Protein AF-A0A3B4BAI9-F1 (afdb_monomer)

pLDDT: mean 70.31, std 19.24, range [31.39, 95.38]

Solvent-accessible surface area (backbone atoms only — not comparable to full-atom values): 20186 Å² total; per-residue (Å²): 144,75,75,73,66,59,59,56,54,51,52,52,52,50,51,52,50,51,51,50,49,50,52,50,50,47,54,63,69,66,57,49,86,61,60,73,64,53,73,80,47,102,64,59,70,68,58,55,51,54,54,52,48,51,54,54,50,51,51,50,51,53,51,50,53,50,58,52,48,55,69,38,67,69,54,29,51,50,53,51,43,36,48,24,48,48,55,40,72,71,58,54,23,57,50,56,79,75,50,56,64,73,50,51,56,48,46,16,47,50,46,35,52,52,54,51,51,54,53,50,52,54,51,52,54,49,55,53,47,39,74,73,64,79,67,69,77,87,68,59,69,71,66,60,54,68,72,48,74,43,55,60,77,90,53,59,63,60,67,47,47,68,32,50,45,25,38,50,53,42,53,54,54,52,50,53,50,50,54,53,48,52,54,53,48,52,52,49,48,54,52,49,57,53,50,54,50,52,57,50,50,71,77,46,55,76,70,56,36,55,49,52,53,48,54,52,49,51,50,53,53,50,69,70,64,60,79,92,42,59,27,62,83,14,51,67,40,55,39,47,45,39,32,73,73,69,68,42,63,63,93,72,66,44,73,71,59,48,50,53,60,62,30,47,64,86,88,78,79,89,79,78,90,66,89,54,70,67,61,54,54,51,51,54,48,50,42,52,51,50,33,42,68,73,35,30,81,86,68,83,83,58,60,28,80,56,38,51,60,50,37,69,69,38,72,70,26,75,44,92,52,67,47,77,80,78,84,66,83,82,76,70,84,70,79,76,71,80,80,82,81,84,87,88,134

InterPro domains:
  IPR002048 EF-hand domain [PS50222] (283-318)
  IPR011992 EF-hand domain pair [SSF47473] (139-314)
  IPR018247 EF-Hand 1, calcium-binding site [PS00018] (296-308)
  IPR040250 Nucleobindin [PTHR19237] (52-263)
  IPR057576 NUCB1-like, N-terminal domain [PF25434] (53-172)

Mean predicted aligned error: 15.58 Å

Foldseek 3Di:
DPPVVVVVVVVVVVVVVVVVVVVVVVVVVPPDPVPVVVVPDPDPPVVVVLVVVLVVVLVVLLVVLVVLLCVFVVLVVVVQVCLQFVADLLPSLVCVVVGDVVSQQVNLVSLLVVVVVLLVSLVVVQVVCCVVPVDRDPDPSVVVVVVLQQADPVDSRGDHSVNSSSNLLVVLVVVVVVLVVLVVVLQVVLVVVVVVVVVVLVPDDPVVNVVVVVVVVVVLVVVQPDPWAFQQLALVNLLCCCCVVVVDDSVPDDLLVSSSVCSNDDDDDPPDDDPDPSLVVNQVSVSLVVCCVQQVPVNSSTHGSVSSVVSCPDVVNHDRDTDDSDDDDPPPPPPVPPPPPPDDD

Organism: NCBI:txid409849

Structure (mmCIF, N/CA/C/O backbone):
data_AF-A0A3B4BAI9-F1
#
_entry.id   AF-A0A3B4BAI9-F1
#
loop_
_atom_site.group_PDB
_atom_site.id
_atom_site.type_symbol
_atom_site.label_atom_id
_atom_site.label_alt_id
_atom_site.label_comp_id
_atom_site.label_asym_id
_atom_site.label_entity_id
_atom_site.label_seq_id
_atom_site.pdbx_PDB_ins_code
_atom_site.Cartn_x
_atom_site.Cartn_y
_atom_site.Cartn_z
_atom_site.occupancy
_atom_site.B_iso_or_equiv
_atom_site.auth_seq_id
_atom_site.auth_comp_id
_atom_site.auth_asym_id
_atom_site.auth_atom_id
_atom_site.pdbx_PDB_model_num
ATOM 1 N N . MET A 1 1 ? -3.352 59.358 -3.276 1.00 46.66 1 MET A N 1
ATOM 2 C CA . MET A 1 1 ? -3.468 57.916 -3.596 1.00 46.66 1 MET A CA 1
ATOM 3 C C . MET A 1 1 ? -2.178 57.145 -3.253 1.00 46.66 1 MET A C 1
ATOM 5 O O . MET A 1 1 ? -1.657 56.437 -4.094 1.00 46.66 1 MET A O 1
ATOM 9 N N . SER A 1 2 ? -1.645 57.252 -2.025 1.00 46.34 2 SER A N 1
ATOM 10 C CA . SER A 1 2 ? -0.452 56.457 -1.634 1.00 46.34 2 SER A CA 1
ATOM 11 C C . SER A 1 2 ? -0.470 55.919 -0.194 1.00 46.34 2 SER A C 1
ATOM 13 O O . SER A 1 2 ? 0.430 55.195 0.204 1.00 46.34 2 SER A O 1
ATOM 15 N N . LEU A 1 3 ? -1.509 56.221 0.595 1.00 38.03 3 LEU A N 1
ATOM 16 C CA . LEU A 1 3 ? -1.609 55.780 1.997 1.00 38.03 3 LEU A CA 1
ATOM 17 C C . LEU A 1 3 ? -2.620 54.640 2.223 1.00 38.03 3 LEU A C 1
ATOM 19 O O . 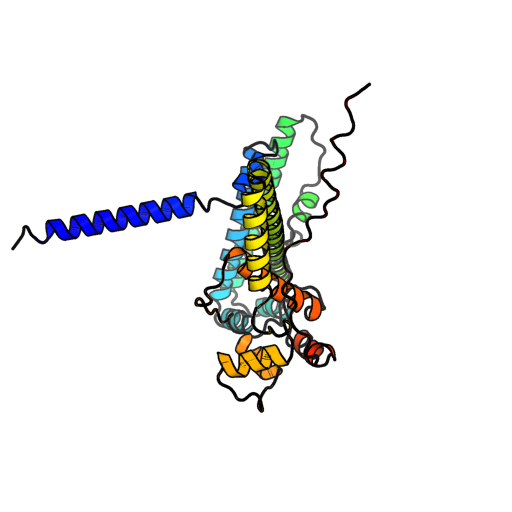LEU A 1 3 ? -2.592 54.011 3.271 1.00 38.03 3 LEU A O 1
ATOM 23 N N . PHE A 1 4 ? -3.456 54.312 1.231 1.00 40.94 4 PHE A N 1
ATOM 24 C CA . PHE A 1 4 ? -4.393 53.178 1.311 1.00 40.94 4 PHE A CA 1
ATOM 25 C C . PHE A 1 4 ? -3.802 51.846 0.816 1.00 40.94 4 PHE A C 1
ATOM 27 O O . PHE A 1 4 ? -4.300 50.791 1.187 1.00 40.94 4 PHE A O 1
ATOM 34 N N . TYR A 1 5 ? -2.714 51.877 0.038 1.00 37.97 5 TYR A N 1
ATOM 35 C CA . TYR A 1 5 ? -2.052 50.665 -0.469 1.00 37.97 5 TYR A CA 1
ATOM 36 C C . TYR A 1 5 ? -1.099 50.012 0.546 1.00 37.97 5 TYR A C 1
ATOM 38 O O . TYR A 1 5 ? -0.832 48.818 0.456 1.00 37.97 5 TYR A O 1
ATOM 46 N N . PHE A 1 6 ? -0.617 50.759 1.545 1.00 38.47 6 PHE A N 1
ATOM 47 C CA . PHE A 1 6 ? 0.299 50.217 2.557 1.00 38.47 6 PHE A CA 1
ATOM 48 C C . PHE A 1 6 ? -0.412 49.421 3.661 1.00 38.47 6 PHE A C 1
ATOM 50 O O . PHE A 1 6 ? 0.179 48.510 4.239 1.00 38.47 6 PHE A O 1
ATOM 57 N N . HIS A 1 7 ? -1.688 49.710 3.938 1.00 40.06 7 HIS A N 1
ATOM 58 C CA . HIS A 1 7 ? -2.407 49.040 5.023 1.00 40.06 7 HIS A CA 1
ATOM 59 C C . HIS A 1 7 ? -2.966 47.665 4.625 1.00 40.06 7 HIS A C 1
ATOM 61 O O . HIS A 1 7 ? -3.029 46.767 5.465 1.00 40.06 7 HIS A O 1
ATOM 67 N N . THR A 1 8 ? -3.309 47.471 3.348 1.00 45.69 8 THR A N 1
ATOM 68 C CA . THR A 1 8 ? -3.804 46.189 2.816 1.00 45.69 8 THR A CA 1
ATOM 69 C C . THR A 1 8 ? -2.677 45.177 2.600 1.00 45.69 8 THR A C 1
ATOM 71 O O . THR A 1 8 ? -2.854 44.001 2.912 1.00 45.69 8 THR A O 1
ATOM 74 N N . PHE A 1 9 ? -1.487 45.625 2.179 1.00 43.69 9 PHE A N 1
ATOM 75 C CA . PHE A 1 9 ? -0.297 44.767 2.083 1.00 43.69 9 PHE A CA 1
ATOM 76 C C . PHE A 1 9 ? 0.192 44.277 3.453 1.00 43.69 9 PHE A C 1
ATOM 78 O O . PHE A 1 9 ? 0.609 43.128 3.584 1.00 43.69 9 PHE A O 1
ATOM 85 N N . SER A 1 10 ? 0.091 45.116 4.489 1.00 49.84 10 SER A N 1
ATOM 86 C CA . SER A 1 10 ? 0.496 44.750 5.852 1.00 49.84 10 SER A CA 1
ATOM 87 C C . SER A 1 10 ? -0.419 43.677 6.460 1.00 49.84 10 SER A C 1
ATOM 89 O O . SER A 1 10 ? 0.060 42.697 7.026 1.00 49.84 10 SER A O 1
ATOM 91 N N . LEU A 1 11 ? -1.738 43.789 6.262 1.00 46.53 11 LEU A N 1
ATOM 92 C CA . LEU A 1 11 ? -2.700 42.793 6.749 1.00 46.53 11 LEU A CA 1
ATOM 93 C C . LEU A 1 11 ? -2.584 41.449 6.016 1.00 46.53 11 LEU A C 1
ATOM 95 O O . LEU A 1 11 ? -2.636 40.411 6.670 1.00 46.53 11 LEU A O 1
ATOM 99 N N . ALA A 1 12 ? -2.352 41.452 4.699 1.00 48.44 12 ALA A N 1
ATOM 100 C CA . ALA A 1 12 ? -2.123 40.224 3.933 1.00 48.44 12 ALA A CA 1
ATOM 101 C C . ALA A 1 12 ? -0.814 39.518 4.337 1.00 48.44 12 ALA A C 1
ATOM 103 O O . ALA A 1 12 ? -0.779 38.293 4.451 1.00 48.44 12 ALA A O 1
ATOM 104 N N . TYR A 1 13 ? 0.245 40.283 4.627 1.00 47.69 13 TYR A N 1
ATOM 105 C CA . TYR A 1 13 ? 1.512 39.734 5.115 1.00 47.69 13 TYR A CA 1
ATOM 106 C C . TYR A 1 13 ? 1.370 39.130 6.519 1.00 47.69 13 TYR A C 1
ATOM 108 O O . TYR A 1 13 ? 1.908 38.057 6.786 1.00 47.69 13 TYR A O 1
ATOM 116 N N . ILE A 1 14 ? 0.596 39.762 7.405 1.00 51.84 14 ILE A N 1
ATOM 117 C CA . ILE A 1 14 ? 0.297 39.216 8.736 1.00 51.84 14 ILE A CA 1
ATOM 118 C C . ILE A 1 14 ? -0.554 37.941 8.616 1.00 51.84 14 ILE A C 1
ATOM 120 O O . ILE A 1 14 ? -0.251 36.956 9.281 1.00 51.84 14 ILE A O 1
ATOM 124 N N . PHE A 1 15 ? -1.549 37.906 7.723 1.00 48.50 15 PHE A N 1
ATOM 125 C CA . PHE A 1 15 ? -2.384 36.718 7.504 1.00 48.50 15 PHE A CA 1
ATOM 126 C C . PHE A 1 15 ? -1.582 35.523 6.965 1.00 48.50 15 PHE A C 1
ATOM 128 O O . PHE A 1 15 ? -1.716 34.413 7.474 1.00 48.50 15 PHE A O 1
ATOM 135 N N . LEU A 1 16 ? -0.687 35.748 5.997 1.00 47.00 16 LEU A N 1
ATOM 136 C CA . LEU A 1 16 ? 0.189 34.702 5.454 1.00 47.00 16 LEU A CA 1
ATOM 137 C C . LEU A 1 16 ? 1.216 34.201 6.481 1.00 47.00 16 LEU A C 1
ATOM 139 O O . LEU A 1 16 ? 1.508 33.008 6.514 1.00 47.00 16 LEU A O 1
ATOM 143 N N . ASN A 1 17 ? 1.724 35.071 7.361 1.00 46.00 17 ASN A N 1
ATOM 144 C CA . ASN A 1 17 ? 2.620 34.653 8.443 1.00 46.00 17 ASN A CA 1
ATOM 145 C C . ASN A 1 17 ? 1.883 33.893 9.556 1.00 46.00 17 ASN A C 1
ATOM 147 O O . ASN A 1 17 ? 2.443 32.953 10.110 1.00 46.00 17 ASN A O 1
ATOM 151 N N . VAL A 1 18 ? 0.626 34.235 9.856 1.00 51.19 18 VAL A N 1
ATOM 152 C CA . VAL A 1 18 ? -0.195 33.484 10.820 1.00 51.19 18 VAL A CA 1
ATOM 153 C C . VAL A 1 18 ? -0.571 32.113 10.260 1.00 51.19 18 VAL A C 1
ATOM 155 O O . VAL A 1 18 ? -0.443 31.129 10.978 1.00 51.19 18 VAL A O 1
ATOM 158 N N . ILE A 1 19 ? -0.938 32.009 8.978 1.00 48.31 19 ILE A N 1
ATOM 159 C CA . ILE A 1 19 ? -1.188 30.711 8.328 1.00 48.31 19 ILE A CA 1
ATOM 160 C C . ILE A 1 19 ? 0.106 29.891 8.247 1.00 48.31 19 ILE A C 1
ATOM 162 O O . ILE A 1 19 ? 0.083 28.716 8.580 1.00 48.31 19 ILE A O 1
ATOM 166 N N . SER A 1 20 ? 1.252 30.498 7.922 1.00 43.75 20 SER A N 1
ATOM 167 C CA . SER A 1 20 ? 2.558 29.820 7.964 1.00 43.75 20 SER A CA 1
ATOM 168 C C . SER A 1 20 ? 2.918 29.339 9.380 1.00 43.75 20 SER A C 1
ATOM 170 O O . SER A 1 20 ? 3.367 28.208 9.554 1.00 43.75 20 SER A O 1
ATOM 172 N N . CYS A 1 21 ? 2.631 30.126 10.423 1.00 43.16 21 CYS A N 1
ATOM 173 C CA . CYS A 1 21 ? 2.795 29.710 11.822 1.00 43.16 21 CYS A CA 1
ATOM 174 C C . CYS A 1 21 ? 1.823 28.594 12.228 1.00 43.16 21 CYS A C 1
ATOM 176 O O . CYS A 1 21 ? 2.200 27.698 12.972 1.00 43.16 21 CYS A O 1
ATOM 178 N N . LEU A 1 22 ? 0.579 28.611 11.749 1.00 42.72 22 LEU A N 1
ATOM 179 C CA . LEU A 1 22 ? -0.401 27.564 12.041 1.00 42.72 22 LEU A CA 1
ATOM 180 C C . LEU A 1 22 ? -0.106 26.275 11.270 1.00 42.72 22 LEU A C 1
ATOM 182 O O . LEU A 1 22 ? -0.253 25.203 11.839 1.00 42.72 22 LEU A O 1
ATOM 186 N N . VAL A 1 23 ? 0.391 26.365 10.034 1.00 45.28 23 VAL A N 1
ATOM 187 C CA . VAL A 1 23 ? 0.866 25.219 9.245 1.00 45.28 23 VAL A CA 1
ATOM 188 C C . VAL A 1 23 ? 2.147 24.656 9.849 1.00 45.28 23 VAL A C 1
ATOM 190 O O . VAL A 1 23 ? 2.263 23.446 9.969 1.00 45.28 23 VAL A O 1
ATOM 193 N N . THR A 1 24 ? 3.075 25.485 10.331 1.00 43.19 24 THR A N 1
ATOM 194 C CA . THR A 1 24 ? 4.268 24.988 11.038 1.00 43.19 24 THR A CA 1
ATOM 195 C C . THR A 1 24 ? 3.930 24.423 12.418 1.00 43.19 24 THR A C 1
ATOM 197 O O . THR A 1 24 ? 4.522 23.422 12.796 1.00 43.19 24 THR A O 1
ATOM 200 N N . LEU A 1 25 ? 2.944 24.966 13.146 1.00 39.75 25 LEU A N 1
ATOM 201 C CA . LEU A 1 25 ? 2.435 24.384 14.399 1.00 39.75 25 LEU A CA 1
ATOM 202 C C . LEU A 1 25 ? 1.605 23.112 14.175 1.00 39.75 25 LEU A C 1
ATOM 204 O O . LEU A 1 25 ? 1.619 22.231 15.031 1.00 39.75 25 LEU A O 1
ATOM 208 N N . TRP A 1 26 ? 0.912 22.992 13.041 1.00 35.25 26 TRP A N 1
ATOM 209 C CA . TRP A 1 26 ? 0.230 21.768 12.622 1.00 35.25 26 TRP A CA 1
ATOM 210 C C . TRP A 1 26 ? 1.253 20.706 12.204 1.00 35.25 26 TRP A C 1
ATOM 212 O O . TRP A 1 26 ? 1.201 19.598 12.718 1.00 35.25 26 TRP A O 1
ATOM 222 N N . VAL A 1 27 ? 2.282 21.066 11.432 1.00 38.56 27 VAL A N 1
ATOM 223 C CA . VAL A 1 27 ? 3.422 20.192 11.095 1.00 38.56 27 VAL A CA 1
ATOM 224 C C . VAL A 1 27 ? 4.238 19.803 12.342 1.00 38.56 27 VAL A C 1
ATOM 226 O O . VAL A 1 27 ? 4.704 18.674 12.434 1.00 38.56 27 VAL A O 1
ATOM 229 N N . LEU A 1 28 ? 4.356 20.680 13.349 1.00 40.84 28 LEU A N 1
ATOM 230 C CA . LEU A 1 28 ? 5.005 20.377 14.638 1.00 40.84 28 LEU A CA 1
ATOM 231 C C . LEU A 1 28 ? 4.118 19.570 15.605 1.00 40.84 28 LEU A C 1
ATOM 233 O O . LEU A 1 28 ? 4.653 18.960 16.529 1.00 40.84 28 LEU A O 1
ATOM 237 N N . LYS A 1 29 ? 2.789 19.547 15.426 1.00 37.78 29 LYS A N 1
ATOM 238 C CA . LYS A 1 29 ? 1.868 18.682 16.193 1.00 37.78 29 LYS A CA 1
ATOM 239 C C . LYS A 1 29 ? 1.556 17.355 15.499 1.00 37.78 29 LYS A C 1
ATOM 241 O O . LYS A 1 29 ? 1.228 16.401 16.192 1.00 37.78 29 LYS A O 1
ATOM 246 N N . VAL A 1 30 ? 1.742 17.271 14.183 1.00 37.41 30 VAL A N 1
ATOM 247 C CA . VAL A 1 30 ? 1.823 16.024 13.400 1.00 37.41 30 VAL A CA 1
ATOM 248 C C . VAL A 1 30 ? 3.284 15.533 13.379 1.00 37.41 30 VAL A C 1
ATOM 250 O O . VAL A 1 30 ? 3.777 14.958 12.416 1.00 37.41 30 VAL A O 1
ATOM 253 N N . ALA A 1 31 ? 4.016 15.783 14.469 1.00 36.28 31 ALA A N 1
ATOM 254 C CA . ALA A 1 31 ? 5.303 15.162 14.713 1.00 36.28 31 ALA A CA 1
ATOM 255 C C . ALA A 1 31 ? 5.071 13.675 15.004 1.00 36.28 31 ALA A C 1
ATOM 257 O O . ALA A 1 31 ? 4.618 13.322 16.089 1.00 36.28 31 ALA A O 1
ATOM 258 N N . ASP A 1 32 ? 5.370 12.848 14.002 1.00 44.34 32 ASP A N 1
ATOM 259 C CA . ASP A 1 32 ? 5.648 11.412 14.046 1.00 44.34 32 ASP A CA 1
ATOM 260 C C . ASP A 1 32 ? 4.869 10.585 15.094 1.00 44.34 32 ASP A C 1
ATOM 262 O O . ASP A 1 32 ? 5.186 10.645 16.289 1.00 44.34 32 ASP A O 1
ATOM 266 N N . PRO A 1 33 ? 4.000 9.650 14.664 1.00 39.12 33 PRO A N 1
ATOM 267 C CA . PRO A 1 33 ? 3.474 8.576 15.521 1.00 39.12 33 PRO A CA 1
ATOM 268 C C . PRO A 1 33 ? 4.578 7.777 16.254 1.00 39.12 33 PRO A C 1
ATOM 270 O O . PRO A 1 33 ? 4.358 7.167 17.301 1.00 39.12 33 PRO A O 1
ATOM 273 N N . TRP A 1 34 ? 5.812 7.844 15.746 1.00 36.69 34 TRP A N 1
ATOM 274 C CA . TRP A 1 34 ? 7.018 7.258 16.329 1.00 36.69 34 TRP A CA 1
ATOM 275 C C . TRP A 1 34 ? 7.564 8.009 17.556 1.00 36.69 34 TRP A C 1
ATOM 277 O O . TRP A 1 34 ? 8.199 7.395 18.414 1.00 36.69 34 TRP A O 1
ATOM 287 N N . SER A 1 35 ? 7.315 9.314 17.698 1.00 39.22 35 SER A N 1
ATOM 288 C CA . SER A 1 35 ? 7.943 10.142 18.744 1.00 39.22 35 SER A CA 1
ATOM 289 C C . SER A 1 35 ? 7.442 9.803 20.156 1.00 39.22 35 SER A C 1
ATOM 291 O O . SER A 1 35 ? 8.230 9.698 21.102 1.00 39.22 35 SER A O 1
ATOM 293 N N . ASN A 1 36 ? 6.142 9.536 20.293 1.00 36.81 36 ASN A N 1
ATOM 294 C CA . ASN A 1 36 ? 5.512 9.220 21.575 1.00 36.81 36 ASN A CA 1
ATOM 295 C C . ASN A 1 36 ? 5.691 7.749 21.986 1.00 36.81 36 ASN A C 1
ATOM 297 O O . ASN A 1 36 ? 5.737 7.458 23.181 1.00 36.81 36 ASN A O 1
ATOM 301 N N . LEU A 1 37 ? 5.870 6.832 21.028 1.00 37.91 37 LEU A N 1
ATOM 302 C CA . LEU A 1 37 ? 6.104 5.409 21.302 1.00 37.91 37 LEU A CA 1
ATOM 303 C C . LEU A 1 37 ? 7.514 5.155 21.864 1.00 37.91 37 LEU A C 1
ATOM 305 O O . LEU A 1 37 ? 7.711 4.326 22.752 1.00 37.91 37 LEU A O 1
ATOM 309 N N . ILE A 1 38 ? 8.498 5.910 21.376 1.00 34.38 38 ILE A N 1
ATOM 310 C CA . ILE A 1 38 ? 9.921 5.715 21.671 1.00 34.38 38 ILE A CA 1
ATOM 311 C C . ILE A 1 38 ? 10.328 6.293 23.044 1.00 34.38 38 ILE A C 1
ATOM 313 O O . ILE A 1 38 ? 11.301 5.832 23.641 1.00 34.38 38 ILE A O 1
ATOM 317 N N . SER A 1 39 ? 9.561 7.239 23.601 1.00 34.59 39 SER A N 1
ATOM 318 C CA . SER A 1 39 ? 9.860 7.891 24.893 1.00 34.59 39 SER A CA 1
ATOM 319 C C . SER A 1 39 ? 9.736 6.977 26.125 1.00 34.59 39 SER A C 1
ATOM 321 O O . SER A 1 39 ? 10.247 7.305 27.195 1.00 34.59 39 SER A O 1
ATOM 323 N N . SER A 1 40 ? 9.091 5.815 25.976 1.00 34.81 40 SER A N 1
ATOM 324 C CA . SER A 1 40 ? 8.791 4.876 27.069 1.00 34.81 40 SER A CA 1
ATOM 325 C C . SER A 1 40 ? 9.754 3.684 27.170 1.00 34.81 40 SER A C 1
ATOM 327 O O . SER A 1 40 ? 9.620 2.852 28.067 1.00 34.81 40 SER A O 1
ATOM 329 N N . ILE A 1 41 ? 10.765 3.612 26.298 1.00 33.03 41 ILE A N 1
ATOM 330 C CA . ILE A 1 41 ? 11.795 2.567 26.316 1.00 33.03 41 ILE A CA 1
ATOM 331 C C . ILE A 1 41 ? 13.144 3.262 26.532 1.00 33.03 41 ILE A C 1
ATOM 333 O O . ILE A 1 41 ? 13.420 4.243 25.842 1.00 33.03 41 ILE A O 1
ATOM 337 N N . PRO A 1 42 ? 14.025 2.801 27.443 1.00 31.56 42 PRO A N 1
ATOM 338 C CA . PRO A 1 42 ? 15.330 3.421 27.637 1.00 31.56 42 PRO A CA 1
ATOM 339 C C . PRO A 1 42 ? 16.258 3.018 26.480 1.00 31.56 42 PRO A C 1
ATOM 341 O O . PRO A 1 42 ? 17.189 2.230 26.638 1.00 31.56 42 PRO A O 1
ATOM 344 N N . ILE A 1 43 ? 15.985 3.530 25.283 1.00 36.69 43 ILE A N 1
ATOM 345 C CA . ILE A 1 43 ? 16.832 3.387 24.106 1.00 36.69 43 ILE A CA 1
ATOM 346 C C . ILE A 1 43 ? 17.582 4.708 23.943 1.00 36.69 43 ILE A C 1
ATOM 348 O O . ILE A 1 43 ? 16.992 5.779 23.864 1.00 36.69 43 ILE A O 1
ATOM 352 N N . SER A 1 44 ? 18.914 4.632 23.927 1.00 39.66 44 SER A N 1
ATOM 353 C CA . SER A 1 44 ? 19.801 5.784 23.733 1.00 39.66 44 SER A CA 1
ATOM 354 C C . SER A 1 44 ? 19.366 6.620 22.519 1.00 39.66 44 SER A C 1
ATOM 356 O O . SER A 1 44 ? 19.208 6.070 21.431 1.00 39.66 44 SER A O 1
ATOM 358 N N . SER A 1 45 ? 19.245 7.942 22.692 1.00 35.59 45 SER A N 1
ATOM 359 C CA . SER A 1 45 ? 18.877 8.936 21.660 1.00 35.59 45 SER A CA 1
ATOM 360 C C . SER A 1 45 ? 19.623 8.775 20.328 1.00 35.59 45 SER A C 1
ATOM 362 O O . SER A 1 45 ? 19.062 8.999 19.259 1.00 35.59 45 SER A O 1
ATOM 364 N N . HIS A 1 46 ? 20.869 8.301 20.368 1.00 37.34 46 HIS A N 1
ATOM 365 C CA . HIS A 1 46 ? 21.654 8.002 19.171 1.00 37.34 46 HIS A CA 1
ATOM 366 C C . HIS A 1 46 ? 21.150 6.803 18.356 1.00 37.34 46 HIS A C 1
ATOM 368 O O . HIS A 1 46 ? 21.343 6.781 17.145 1.00 37.34 46 HIS A O 1
ATOM 374 N N . LEU A 1 47 ? 20.539 5.793 18.980 1.00 31.39 47 LEU A N 1
ATOM 375 C CA . LEU A 1 47 ? 20.004 4.631 18.262 1.00 31.39 47 LEU A CA 1
ATOM 376 C C . LEU A 1 47 ? 18.701 4.987 17.533 1.00 31.39 47 LEU A C 1
ATOM 378 O O . LEU A 1 47 ? 18.481 4.501 16.431 1.00 31.39 47 LEU A O 1
ATOM 382 N N . ILE A 1 48 ? 17.897 5.877 18.123 1.00 35.72 48 ILE A N 1
ATOM 383 C CA . ILE A 1 48 ? 16.680 6.442 17.522 1.00 35.72 48 ILE A CA 1
ATOM 384 C C . ILE A 1 48 ? 17.053 7.260 16.284 1.00 35.72 48 ILE A C 1
ATOM 386 O O . ILE A 1 48 ? 16.522 7.007 15.209 1.00 35.72 48 ILE A O 1
ATOM 390 N N . PHE A 1 49 ? 18.063 8.131 16.405 1.00 33.84 49 PHE A N 1
ATOM 391 C CA . PHE A 1 49 ? 18.603 8.880 15.271 1.00 33.84 49 PHE A CA 1
ATOM 392 C C . PHE A 1 49 ? 19.087 7.953 14.149 1.00 33.84 49 PHE A C 1
ATOM 394 O O . PHE A 1 49 ? 18.691 8.141 13.015 1.00 33.84 49 PHE A O 1
ATOM 401 N N . VAL A 1 50 ? 19.870 6.905 14.442 1.00 37.69 50 VAL A N 1
ATOM 402 C CA . VAL A 1 50 ? 20.382 5.983 13.403 1.00 37.69 50 VAL A CA 1
ATOM 403 C C . VAL A 1 50 ? 19.270 5.169 12.727 1.00 37.69 50 VAL A C 1
ATOM 405 O O . VAL A 1 50 ? 19.363 4.901 11.535 1.00 37.69 50 VAL A O 1
ATOM 408 N N . VAL A 1 51 ? 18.227 4.752 13.452 1.00 42.06 51 VAL A N 1
ATOM 409 C CA . VAL A 1 51 ? 17.099 4.002 12.862 1.00 42.06 51 VAL A CA 1
ATOM 410 C C . VAL A 1 51 ? 16.234 4.913 11.988 1.00 42.06 51 VAL A C 1
ATOM 412 O O . VAL A 1 51 ? 15.881 4.525 10.876 1.00 42.06 51 VAL A O 1
ATOM 415 N N . GLN A 1 52 ? 15.963 6.136 12.447 1.00 46.00 52 GLN A N 1
ATOM 416 C CA . GLN A 1 52 ? 15.201 7.133 11.693 1.00 46.00 52 GLN A CA 1
ATOM 417 C C . GLN A 1 52 ? 15.986 7.639 10.472 1.00 46.00 52 GLN A C 1
ATOM 419 O O . GLN A 1 52 ? 15.421 7.786 9.394 1.00 46.00 52 GLN A O 1
ATOM 424 N N . ASP A 1 53 ? 17.307 7.784 10.602 1.00 50.16 53 ASP A N 1
ATOM 425 C CA . ASP A 1 53 ? 18.227 8.115 9.512 1.00 50.16 53 ASP A CA 1
ATOM 426 C C . ASP A 1 53 ? 18.257 7.004 8.450 1.00 50.16 53 ASP A C 1
ATOM 428 O O . ASP A 1 53 ? 18.168 7.276 7.257 1.00 50.16 53 ASP A O 1
ATOM 432 N N . VAL A 1 54 ? 18.289 5.727 8.849 1.00 57.59 54 VAL A N 1
ATOM 433 C CA . VAL A 1 54 ? 18.218 4.596 7.904 1.00 57.59 54 VAL A CA 1
ATOM 434 C C . VAL A 1 54 ? 16.888 4.559 7.151 1.00 57.59 54 VAL A C 1
ATOM 436 O O . VAL A 1 54 ? 16.912 4.361 5.936 1.00 57.59 54 VAL A O 1
ATOM 439 N N . ALA A 1 55 ? 15.764 4.778 7.837 1.00 61.50 55 ALA A N 1
ATOM 440 C CA . ALA A 1 55 ? 14.440 4.811 7.215 1.00 61.50 55 ALA A CA 1
ATOM 441 C C . ALA A 1 55 ? 14.291 5.986 6.229 1.00 61.50 55 ALA A C 1
ATOM 443 O O . ALA A 1 55 ? 13.803 5.802 5.114 1.00 61.50 55 ALA A O 1
ATOM 444 N N . LEU A 1 56 ? 14.784 7.173 6.598 1.00 64.31 56 LEU A N 1
ATOM 445 C CA . LEU A 1 56 ? 14.744 8.373 5.756 1.00 64.31 56 LEU A CA 1
ATOM 446 C C . LEU A 1 56 ? 15.586 8.216 4.478 1.00 64.31 56 LEU A C 1
ATOM 448 O O . LEU A 1 56 ? 15.165 8.600 3.385 1.00 64.31 56 LEU A O 1
ATOM 452 N N . HIS A 1 57 ? 16.768 7.612 4.598 1.00 76.56 57 HIS A N 1
ATOM 453 C CA . HIS A 1 57 ? 17.652 7.392 3.456 1.00 76.56 57 HIS A CA 1
ATOM 454 C C . HIS A 1 57 ? 17.159 6.281 2.520 1.00 76.56 57 HIS A C 1
ATOM 456 O O . HIS A 1 57 ? 17.264 6.440 1.307 1.00 76.56 57 HIS A O 1
ATOM 462 N N . TYR A 1 58 ? 16.583 5.198 3.054 1.00 81.69 58 TYR A N 1
ATOM 463 C CA . TYR A 1 58 ? 15.917 4.179 2.233 1.00 81.69 58 TYR A CA 1
ATOM 464 C C . TYR A 1 58 ? 14.781 4.791 1.400 1.00 81.69 58 TYR A C 1
ATOM 466 O O . TYR A 1 58 ? 14.702 4.554 0.197 1.00 81.69 58 TYR A O 1
ATOM 474 N N . ASN A 1 59 ? 13.957 5.648 2.012 1.00 78.75 59 ASN A N 1
ATOM 475 C CA . ASN A 1 59 ? 12.887 6.352 1.305 1.00 78.75 59 ASN A CA 1
ATOM 476 C C . ASN A 1 59 ? 13.452 7.258 0.196 1.00 78.75 59 ASN A C 1
ATOM 478 O O . ASN A 1 59 ? 12.967 7.240 -0.930 1.00 78.75 59 ASN A O 1
ATOM 482 N N . THR A 1 60 ? 14.552 7.965 0.471 1.00 84.88 60 THR A N 1
ATOM 483 C CA . THR A 1 60 ? 15.227 8.795 -0.541 1.00 84.88 60 THR A CA 1
ATOM 484 C C . THR A 1 60 ? 15.718 7.955 -1.725 1.00 84.88 60 THR A C 1
ATOM 486 O O . THR A 1 60 ? 15.511 8.344 -2.873 1.00 84.88 60 THR A O 1
ATOM 489 N N . TYR A 1 61 ? 16.324 6.791 -1.469 1.00 89.25 61 TYR A N 1
ATOM 490 C CA . TYR A 1 61 ? 16.747 5.861 -2.520 1.00 89.25 61 TYR A CA 1
ATOM 491 C C . TYR A 1 61 ? 15.557 5.362 -3.352 1.00 89.25 61 TYR A C 1
ATOM 493 O O . TYR A 1 61 ? 15.597 5.441 -4.580 1.00 89.25 61 TYR A O 1
ATOM 501 N N . LEU A 1 62 ? 14.472 4.927 -2.701 1.00 87.19 62 LEU A N 1
ATOM 502 C CA . LEU A 1 62 ? 13.246 4.490 -3.374 1.00 87.19 62 LEU A CA 1
ATOM 503 C C . LEU A 1 62 ? 12.671 5.599 -4.272 1.00 87.19 62 LEU A C 1
ATOM 505 O O . LEU A 1 62 ? 12.407 5.366 -5.451 1.00 87.19 62 LEU A O 1
ATOM 509 N N . GLN A 1 63 ? 12.550 6.823 -3.749 1.00 85.69 63 GLN A N 1
ATOM 510 C CA . GLN A 1 63 ? 12.073 7.985 -4.505 1.00 85.69 63 GLN A CA 1
ATOM 511 C C . GLN A 1 63 ? 12.960 8.297 -5.710 1.00 85.69 63 GLN A C 1
ATOM 513 O O . GLN A 1 63 ? 12.452 8.595 -6.789 1.00 85.69 63 GLN A O 1
ATOM 518 N N . GLN A 1 64 ? 14.283 8.218 -5.553 1.00 90.81 64 GLN A N 1
ATOM 519 C CA . GLN A 1 64 ? 15.217 8.436 -6.655 1.00 90.81 64 GLN A CA 1
ATOM 520 C C . GLN A 1 64 ? 15.059 7.368 -7.738 1.00 90.81 64 GLN A C 1
ATOM 522 O O . GLN A 1 64 ? 14.976 7.718 -8.914 1.00 90.81 64 GLN A O 1
ATOM 527 N N . VAL A 1 65 ? 14.978 6.086 -7.365 1.00 90.12 65 VAL A N 1
ATOM 528 C CA . VAL A 1 65 ? 14.756 4.984 -8.314 1.00 90.12 65 VAL A CA 1
ATOM 529 C C . VAL A 1 65 ? 13.473 5.222 -9.115 1.00 90.12 65 VAL A C 1
ATOM 531 O O . VAL A 1 65 ? 13.529 5.238 -10.346 1.00 90.12 65 VAL A O 1
ATOM 534 N N . VAL A 1 66 ? 12.355 5.510 -8.441 1.00 87.44 66 VAL A N 1
ATOM 535 C CA . VAL A 1 66 ? 11.068 5.813 -9.093 1.00 87.44 66 VAL A CA 1
ATOM 536 C C . VAL A 1 66 ? 11.188 7.030 -10.013 1.00 87.44 66 VAL A C 1
ATOM 538 O O . VAL A 1 66 ? 10.849 6.945 -11.190 1.00 87.44 66 VAL A O 1
ATOM 541 N N . GLN A 1 67 ? 11.772 8.132 -9.536 1.00 88.69 67 GLN A N 1
ATOM 542 C CA . GLN A 1 67 ? 11.926 9.363 -10.317 1.00 88.69 67 GLN A CA 1
ATOM 543 C C . GLN A 1 67 ? 12.730 9.154 -11.610 1.00 88.69 67 GLN A C 1
ATOM 545 O O . GLN A 1 67 ? 12.480 9.824 -12.614 1.00 88.69 67 GLN A O 1
ATOM 550 N N . TYR A 1 68 ? 13.744 8.284 -11.607 1.00 91.75 68 TYR A N 1
ATOM 551 C CA . TYR A 1 68 ? 14.508 7.986 -12.822 1.00 91.75 68 TYR A CA 1
ATOM 552 C C . TYR A 1 68 ? 13.777 7.025 -13.755 1.00 91.75 68 TYR A C 1
ATOM 554 O O . TYR A 1 68 ? 13.874 7.206 -14.968 1.00 91.75 68 TYR A O 1
ATOM 562 N N . LEU A 1 69 ? 13.029 6.066 -13.214 1.00 89.12 69 LEU A N 1
ATOM 563 C CA . LEU A 1 69 ? 12.181 5.171 -13.998 1.00 89.12 69 LEU A CA 1
ATOM 564 C C . LEU A 1 69 ? 11.039 5.930 -14.699 1.00 89.12 69 LEU A C 1
ATOM 566 O O . LEU A 1 69 ? 10.797 5.707 -15.881 1.00 89.12 69 LEU A O 1
ATOM 570 N N . GLU A 1 70 ? 10.419 6.913 -14.041 1.00 86.94 70 GLU A N 1
ATOM 571 C CA . GLU A 1 70 ? 9.357 7.759 -14.619 1.00 86.94 70 GLU A CA 1
ATOM 572 C C . GLU A 1 70 ? 9.824 8.664 -15.777 1.00 86.94 70 GLU A C 1
ATOM 574 O O . GLU A 1 70 ? 9.011 9.165 -16.565 1.00 86.94 70 GLU A O 1
ATOM 579 N N . LYS A 1 71 ? 11.136 8.905 -15.907 1.00 89.81 71 LYS A N 1
ATOM 580 C CA . LYS A 1 71 ? 11.686 9.683 -17.030 1.00 89.81 71 LYS A CA 1
ATOM 581 C C . LYS A 1 71 ? 11.615 8.921 -18.349 1.00 89.81 71 LYS A C 1
ATOM 583 O O . LYS A 1 71 ? 11.589 9.569 -19.396 1.00 89.81 71 LYS A O 1
ATOM 588 N N . ASP A 1 72 ? 11.596 7.590 -18.311 1.00 90.69 72 ASP A N 1
ATOM 589 C CA . ASP A 1 72 ? 11.420 6.762 -19.501 1.00 90.69 72 ASP A CA 1
ATOM 590 C C . ASP A 1 72 ? 9.933 6.750 -19.902 1.00 90.69 72 ASP A C 1
ATOM 592 O O . ASP A 1 72 ? 9.103 6.323 -19.102 1.00 90.69 72 ASP A O 1
ATOM 596 N N . PRO A 1 73 ? 9.546 7.220 -21.103 1.00 86.69 73 PRO A N 1
ATOM 597 C CA . PRO A 1 73 ? 8.138 7.257 -21.495 1.00 86.69 73 PRO A CA 1
ATOM 598 C C . PRO A 1 73 ? 7.487 5.872 -21.544 1.00 86.69 73 PRO A C 1
ATOM 600 O O . PRO A 1 73 ? 6.351 5.737 -21.101 1.00 86.69 73 PRO A O 1
ATOM 603 N N . HIS A 1 74 ? 8.208 4.857 -22.030 1.00 84.88 74 HIS A N 1
ATOM 604 C CA . HIS A 1 74 ? 7.693 3.494 -22.136 1.00 84.88 74 HIS A CA 1
ATOM 605 C C . HIS A 1 74 ? 7.491 2.895 -20.744 1.00 84.88 74 HIS A C 1
ATOM 607 O O . HIS A 1 74 ? 6.412 2.401 -20.425 1.00 84.88 74 HIS A O 1
ATOM 613 N N . PHE A 1 75 ? 8.498 3.007 -19.877 1.00 84.75 75 PHE A N 1
ATOM 614 C CA . PHE A 1 75 ? 8.389 2.507 -18.511 1.00 84.75 75 PHE A CA 1
ATOM 615 C C . PHE A 1 75 ? 7.345 3.278 -17.699 1.00 84.75 75 PHE A C 1
ATOM 617 O O . PHE A 1 75 ? 6.598 2.674 -16.940 1.00 84.75 75 PHE A O 1
ATOM 624 N N . ARG A 1 76 ? 7.229 4.598 -17.885 1.00 82.25 76 ARG A N 1
ATOM 625 C CA . ARG A 1 76 ? 6.198 5.418 -17.238 1.00 82.25 76 ARG A CA 1
ATOM 626 C C . ARG A 1 76 ? 4.793 5.009 -17.668 1.00 82.25 76 ARG A C 1
ATOM 628 O O . ARG A 1 76 ? 3.913 4.918 -16.822 1.00 82.25 76 ARG A O 1
ATOM 635 N N . GLU A 1 77 ? 4.571 4.755 -18.955 1.00 78.12 77 GLU A N 1
ATOM 636 C CA . GLU A 1 77 ? 3.295 4.213 -19.431 1.00 78.12 77 GLU A CA 1
ATOM 637 C C . GLU A 1 77 ? 3.004 2.860 -18.789 1.00 78.12 77 GLU A C 1
ATOM 639 O O . GLU A 1 77 ? 1.884 2.644 -18.348 1.00 78.12 77 GLU A O 1
ATOM 644 N N . LYS A 1 78 ? 4.007 1.988 -18.632 1.00 73.88 78 LYS A N 1
ATOM 645 C CA . LYS A 1 78 ? 3.849 0.716 -17.911 1.00 73.88 78 LYS A CA 1
ATOM 646 C C . LYS A 1 78 ? 3.566 0.913 -16.423 1.00 73.88 78 LYS A C 1
ATOM 648 O O . LYS A 1 78 ? 2.692 0.231 -15.906 1.00 73.88 78 LYS A O 1
ATOM 653 N N . LEU A 1 79 ? 4.218 1.865 -15.755 1.00 70.62 79 LEU A N 1
ATOM 654 C CA . LEU A 1 79 ? 3.935 2.232 -14.363 1.00 70.62 79 LEU A CA 1
ATOM 655 C C . LEU A 1 79 ? 2.502 2.744 -14.197 1.00 70.62 79 LEU A C 1
ATOM 657 O O . LEU A 1 79 ? 1.797 2.284 -13.303 1.00 70.62 79 LEU A O 1
ATOM 661 N N . TYR A 1 80 ? 2.040 3.635 -15.079 1.00 64.06 80 TYR A N 1
ATOM 662 C CA . TYR A 1 80 ? 0.648 4.082 -15.072 1.00 64.06 80 TYR A CA 1
ATOM 663 C C . TYR A 1 80 ? -0.306 2.950 -15.420 1.00 64.06 80 TYR A C 1
ATOM 665 O O . TYR A 1 80 ? -1.321 2.814 -14.758 1.00 64.06 80 TYR A O 1
ATOM 673 N N . CYS A 1 81 ? 0.030 2.102 -16.392 1.00 53.97 81 CYS A N 1
ATOM 674 C CA . CYS A 1 81 ? -0.754 0.920 -16.714 1.00 53.97 81 CYS A CA 1
ATOM 675 C C . CYS A 1 81 ? -0.795 -0.075 -15.557 1.00 53.97 81 CYS A C 1
ATOM 677 O O . CYS A 1 81 ? -1.780 -0.774 -15.449 1.00 53.97 81 CYS A O 1
ATOM 679 N N . ILE A 1 82 ? 0.200 -0.141 -14.675 1.00 51.09 82 ILE A N 1
ATOM 680 C CA . ILE A 1 82 ? 0.153 -0.962 -13.454 1.00 51.09 82 ILE A CA 1
ATOM 681 C C . ILE A 1 82 ? -0.693 -0.292 -12.384 1.00 51.09 82 ILE A C 1
ATOM 683 O O . ILE A 1 82 ? -1.491 -0.968 -11.753 1.00 51.09 82 ILE A O 1
ATOM 687 N N . CYS A 1 83 ? -0.634 1.034 -12.285 1.00 42.78 83 CYS A N 1
ATOM 688 C CA . CYS A 1 83 ? -1.662 1.833 -11.621 1.00 42.78 83 CYS A CA 1
ATOM 689 C C . CYS A 1 83 ? -3.024 1.825 -12.352 1.00 42.78 83 CYS A C 1
ATOM 691 O O . CYS A 1 83 ? -3.847 2.644 -11.985 1.00 42.78 83 CYS A O 1
ATOM 693 N N . ILE A 1 84 ? -3.236 1.008 -13.401 1.00 35.88 84 ILE A N 1
ATOM 694 C CA . ILE A 1 84 ? -4.510 0.775 -14.131 1.00 35.88 84 ILE A CA 1
ATOM 695 C C . ILE A 1 84 ? -4.854 -0.735 -14.171 1.00 35.88 84 ILE A C 1
ATOM 697 O O . ILE A 1 84 ? -5.994 -1.135 -14.375 1.00 35.88 84 ILE A O 1
ATOM 701 N N . LEU A 1 85 ? -3.860 -1.605 -14.006 1.00 37.31 85 LEU A N 1
ATOM 702 C CA . LEU A 1 85 ? -3.898 -3.051 -14.185 1.00 37.31 85 LEU A CA 1
ATOM 703 C C . LEU A 1 85 ? -2.882 -3.664 -13.210 1.00 37.31 85 LEU A C 1
ATOM 705 O O . LEU A 1 85 ? -1.921 -4.284 -13.653 1.00 37.31 85 LEU A O 1
ATOM 709 N N . TYR A 1 86 ? -3.102 -3.495 -11.902 1.00 50.88 86 TYR A N 1
ATOM 710 C CA . TYR A 1 86 ? -2.339 -3.995 -10.735 1.00 50.88 86 TYR A CA 1
ATOM 711 C C . TYR A 1 86 ? -2.036 -5.524 -10.713 1.00 50.88 86 TYR A C 1
ATOM 713 O O . TYR A 1 86 ? -2.359 -6.241 -9.785 1.00 50.88 86 TYR A O 1
ATOM 721 N N . ILE A 1 87 ? -1.429 -6.069 -11.763 1.00 43.19 87 ILE A N 1
ATOM 722 C CA . ILE A 1 87 ? -1.530 -7.489 -12.169 1.00 43.19 87 ILE A CA 1
ATOM 723 C C . ILE A 1 87 ? -0.129 -8.108 -12.343 1.00 43.19 87 ILE A C 1
ATOM 725 O O . ILE A 1 87 ? 0.047 -9.238 -12.788 1.00 43.19 87 ILE A O 1
ATOM 729 N N . TYR A 1 88 ? 0.903 -7.302 -12.088 1.00 50.16 88 TYR A N 1
ATOM 730 C CA . TYR A 1 88 ? 2.129 -7.356 -12.871 1.00 50.16 88 TYR A CA 1
ATOM 731 C C . TYR A 1 88 ? 3.382 -6.929 -12.089 1.00 50.16 88 TYR A C 1
ATOM 733 O O . TYR A 1 88 ? 4.305 -6.420 -12.713 1.00 50.16 88 TYR A O 1
ATOM 741 N N . ILE A 1 89 ? 3.501 -7.163 -10.771 1.00 53.16 89 ILE A N 1
ATOM 742 C CA . ILE A 1 89 ? 4.761 -6.871 -10.035 1.00 53.16 89 ILE A CA 1
ATOM 743 C C . ILE A 1 89 ? 5.961 -7.556 -10.722 1.00 53.16 89 ILE A C 1
ATOM 745 O O . ILE A 1 89 ? 6.992 -6.931 -11.004 1.00 53.16 89 ILE A O 1
ATOM 749 N N . TYR A 1 90 ? 5.792 -8.833 -11.083 1.00 54.59 90 TYR A N 1
ATOM 750 C CA . TYR A 1 90 ? 6.841 -9.606 -11.745 1.00 54.59 90 TYR A CA 1
ATOM 751 C C . TYR A 1 90 ? 7.068 -9.171 -13.202 1.00 54.59 90 TYR A C 1
ATOM 753 O O . TYR A 1 90 ? 8.210 -9.076 -13.651 1.00 54.59 90 TYR A O 1
ATOM 761 N N . SER A 1 91 ? 5.998 -8.836 -13.935 1.00 63.31 91 SER A N 1
ATOM 762 C CA . SER A 1 91 ? 6.114 -8.353 -15.319 1.00 63.31 91 SER A CA 1
ATOM 763 C C . SER A 1 91 ? 6.703 -6.941 -15.393 1.00 63.31 91 SER A C 1
ATOM 765 O O . SER A 1 91 ? 7.454 -6.668 -16.320 1.00 63.31 91 SER A O 1
ATOM 767 N N . LEU A 1 92 ? 6.431 -6.058 -14.426 1.00 72.00 92 LEU A N 1
ATOM 768 C CA . LEU A 1 92 ? 7.015 -4.714 -14.343 1.00 72.00 92 LEU A CA 1
ATOM 769 C C . LEU A 1 92 ? 8.521 -4.784 -14.184 1.00 72.00 92 LEU A C 1
ATOM 771 O O . LEU A 1 92 ? 9.262 -4.047 -14.829 1.00 72.00 92 LEU A O 1
ATOM 775 N N . SER A 1 93 ? 8.965 -5.682 -13.311 1.00 80.12 93 SER A N 1
ATOM 776 C CA . SER A 1 93 ? 10.386 -5.852 -13.080 1.00 80.12 93 SER A CA 1
ATOM 777 C C . SER A 1 93 ? 11.077 -6.306 -14.371 1.00 80.12 93 SER A C 1
ATOM 779 O O . SER A 1 93 ? 12.164 -5.822 -14.656 1.00 80.12 93 SER A O 1
ATOM 781 N N . GLN A 1 94 ? 10.438 -7.141 -15.203 1.00 82.44 94 GLN A N 1
ATOM 782 C CA . GLN A 1 94 ? 10.967 -7.533 -16.522 1.00 82.44 94 GLN A CA 1
ATOM 783 C C . GLN A 1 94 ? 10.968 -6.391 -17.550 1.00 82.44 94 GLN A C 1
ATOM 785 O O . GLN A 1 94 ? 11.840 -6.350 -18.416 1.00 82.44 94 GLN A O 1
ATOM 790 N N . GLU A 1 95 ? 10.052 -5.422 -17.442 1.00 85.56 95 GLU A N 1
ATOM 791 C CA . GLU A 1 95 ? 10.061 -4.230 -18.309 1.00 85.56 95 GLU A CA 1
ATOM 792 C C . GLU A 1 95 ? 11.337 -3.385 -18.130 1.00 85.56 95 GLU A C 1
ATOM 794 O O . GLU A 1 95 ? 11.686 -2.577 -18.995 1.00 85.56 95 GLU A O 1
ATOM 799 N N . LEU A 1 96 ? 12.075 -3.601 -17.034 1.00 88.69 96 LEU A N 1
ATOM 800 C CA . LEU A 1 96 ? 13.360 -2.961 -16.767 1.00 88.69 96 LEU A CA 1
ATOM 801 C C . LEU A 1 96 ? 14.408 -3.263 -17.851 1.00 88.69 96 LEU A C 1
ATOM 803 O O . LEU A 1 96 ? 15.259 -2.411 -18.112 1.00 88.69 96 LEU A O 1
ATOM 807 N N . ASP A 1 97 ? 14.337 -4.420 -18.516 1.00 87.06 97 ASP A N 1
ATOM 808 C CA . ASP A 1 97 ? 15.269 -4.790 -19.593 1.00 87.06 97 ASP A CA 1
ATOM 809 C C . ASP A 1 97 ? 15.113 -3.910 -20.843 1.00 87.06 97 ASP A C 1
ATOM 811 O O . ASP A 1 97 ? 16.063 -3.746 -21.614 1.00 87.06 97 ASP A O 1
ATOM 815 N N . PHE A 1 98 ? 13.940 -3.297 -21.028 1.00 88.94 98 PHE A N 1
ATOM 816 C CA . PHE A 1 98 ? 13.640 -2.421 -22.163 1.00 88.94 98 PHE A CA 1
ATOM 817 C C . PHE A 1 98 ? 13.887 -0.936 -21.866 1.00 88.94 98 PHE A C 1
ATOM 819 O O . PHE A 1 98 ? 13.788 -0.103 -22.770 1.00 88.94 98 PHE A O 1
ATOM 826 N N . VAL A 1 99 ? 14.228 -0.589 -20.621 1.00 91.56 99 VAL A N 1
ATOM 827 C CA . VAL A 1 99 ? 14.494 0.796 -20.211 1.00 91.56 99 VAL A CA 1
ATOM 828 C C . VAL A 1 99 ? 15.743 1.337 -20.901 1.00 91.56 99 VAL A C 1
ATOM 830 O O . VAL A 1 99 ? 16.764 0.655 -21.034 1.00 91.56 99 VAL A O 1
ATOM 833 N N . HIS A 1 100 ? 15.697 2.613 -21.292 1.00 92.75 100 HIS A N 1
ATOM 834 C CA . HIS A 1 100 ? 16.817 3.259 -21.963 1.00 92.75 100 HIS A CA 1
ATOM 835 C C . HIS A 1 100 ? 18.134 3.158 -21.165 1.00 92.75 100 HIS A C 1
ATOM 837 O O . HIS A 1 100 ? 18.194 3.392 -19.954 1.00 92.75 100 HIS A O 1
ATOM 843 N N . HIS A 1 101 ? 19.238 2.882 -21.866 1.00 92.06 101 HIS A N 1
ATOM 844 C CA . HIS A 1 101 ? 20.545 2.615 -21.253 1.00 92.06 101 HIS A CA 1
ATOM 845 C C . HIS A 1 101 ? 21.065 3.742 -20.339 1.00 92.06 101 HIS A C 1
ATOM 847 O O . HIS A 1 101 ? 21.741 3.472 -19.344 1.00 92.06 101 HIS A O 1
ATOM 853 N N . SER A 1 102 ? 20.740 5.008 -20.632 1.00 91.81 102 SER A N 1
ATOM 854 C CA . SER A 1 102 ? 21.135 6.131 -19.763 1.00 91.81 102 SER A CA 1
ATOM 855 C C . SER A 1 102 ? 20.477 6.062 -18.382 1.00 91.81 102 SER A C 1
ATOM 857 O O . SER A 1 102 ? 21.098 6.441 -17.390 1.00 91.81 102 SER A O 1
ATOM 859 N N . ILE A 1 103 ? 19.246 5.552 -18.310 1.00 93.75 103 ILE A N 1
ATOM 860 C CA . ILE A 1 103 ? 18.513 5.363 -17.058 1.00 93.75 103 ILE A CA 1
ATOM 861 C C . ILE A 1 103 ? 19.067 4.137 -16.340 1.00 93.75 103 ILE A C 1
ATOM 863 O O . ILE A 1 103 ? 19.402 4.248 -15.166 1.00 93.75 103 ILE A O 1
ATOM 867 N N . ARG A 1 104 ? 19.301 3.022 -17.049 1.00 94.56 104 ARG A N 1
ATOM 868 C CA . ARG A 1 104 ? 19.971 1.828 -16.489 1.00 94.56 104 ARG A CA 1
ATOM 869 C C . ARG A 1 104 ? 21.311 2.179 -15.832 1.00 94.56 104 ARG A C 1
ATOM 871 O O . ARG A 1 104 ? 21.513 1.885 -14.661 1.00 94.56 104 ARG A O 1
ATOM 878 N N . THR A 1 105 ? 22.167 2.924 -16.536 1.00 94.38 105 THR A N 1
ATOM 879 C CA . THR A 1 105 ? 23.455 3.408 -15.998 1.00 94.38 105 THR A CA 1
ATOM 880 C C . THR A 1 105 ? 23.278 4.213 -14.707 1.00 94.38 105 THR A C 1
ATOM 882 O O . THR A 1 105 ? 24.088 4.095 -13.784 1.00 94.38 105 THR A O 1
ATOM 885 N N . LYS A 1 106 ? 22.220 5.033 -14.622 1.00 95.38 106 LYS A N 1
ATOM 886 C CA . LYS A 1 106 ? 21.942 5.828 -13.425 1.00 95.38 106 LYS A CA 1
ATOM 887 C C . LYS A 1 106 ? 21.402 4.978 -12.275 1.00 95.38 106 LYS A C 1
ATOM 889 O O . LYS A 1 106 ? 21.801 5.208 -11.138 1.00 95.38 106 LYS A O 1
ATOM 894 N N . LEU A 1 107 ? 20.551 3.992 -12.553 1.00 94.81 107 LEU A N 1
ATOM 895 C CA . LEU A 1 107 ? 20.069 3.038 -11.549 1.00 94.81 107 LEU A CA 1
ATOM 896 C C . LEU A 1 107 ? 21.228 2.230 -10.953 1.00 94.81 107 LEU A C 1
ATOM 898 O O . LEU A 1 107 ? 21.314 2.086 -9.735 1.00 94.81 107 LEU A O 1
ATOM 902 N N . ASP A 1 108 ? 22.177 1.800 -11.787 1.00 94.69 108 ASP A N 1
ATOM 903 C CA . ASP A 1 108 ? 23.396 1.132 -11.327 1.00 94.69 108 ASP A CA 1
ATOM 904 C C . ASP A 1 108 ? 24.231 2.030 -10.396 1.00 94.69 108 ASP A C 1
ATOM 906 O O . ASP A 1 108 ? 24.817 1.565 -9.417 1.00 94.69 108 ASP A O 1
ATOM 910 N N . GLU A 1 109 ? 24.314 3.331 -10.695 1.00 94.88 109 GLU A N 1
ATOM 911 C CA . GLU A 1 109 ? 24.994 4.309 -9.841 1.00 94.88 109 GLU A CA 1
ATOM 912 C C . GLU A 1 109 ? 24.282 4.475 -8.495 1.00 94.88 109 GLU A C 1
ATOM 914 O O . GLU A 1 109 ? 24.938 4.360 -7.459 1.00 94.88 109 GLU A O 1
ATOM 919 N N . LEU A 1 110 ? 22.956 4.642 -8.502 1.00 94.81 110 LEU A N 1
ATOM 920 C CA . LEU A 1 110 ? 22.150 4.744 -7.281 1.00 94.81 110 LEU A CA 1
ATOM 921 C C . LEU A 1 110 ? 22.307 3.502 -6.395 1.00 94.81 110 LEU A C 1
ATOM 923 O O . LEU A 1 110 ? 22.536 3.629 -5.192 1.00 94.81 110 LEU A O 1
ATOM 927 N N . LYS A 1 111 ? 22.272 2.297 -6.982 1.00 93.00 111 LYS A N 1
ATOM 928 C CA . LYS A 1 111 ? 22.498 1.049 -6.237 1.00 93.00 111 LYS A CA 1
ATOM 929 C C . LYS A 1 111 ? 23.885 1.026 -5.590 1.00 93.00 111 LYS A C 1
ATOM 931 O O . LYS A 1 111 ? 24.018 0.672 -4.417 1.00 93.00 111 LYS A O 1
ATOM 936 N N . ARG A 1 112 ? 24.934 1.431 -6.318 1.00 93.12 112 ARG A N 1
ATOM 937 C CA . ARG A 1 112 ? 26.310 1.495 -5.783 1.00 93.12 112 ARG A CA 1
ATOM 938 C C . ARG A 1 112 ? 26.440 2.488 -4.629 1.00 93.12 112 ARG A C 1
ATOM 940 O O . ARG A 1 112 ? 27.122 2.182 -3.643 1.00 93.12 112 ARG A O 1
ATOM 947 N N . GLU A 1 113 ? 25.819 3.658 -4.749 1.00 91.62 113 GLU A N 1
ATOM 948 C CA . GLU A 1 113 ? 25.793 4.681 -3.700 1.00 91.62 113 GLU A CA 1
ATOM 949 C C . GLU A 1 113 ? 25.110 4.147 -2.437 1.00 91.62 113 GLU A C 1
ATOM 951 O O . GLU A 1 113 ? 25.703 4.192 -1.352 1.00 91.62 113 GLU A O 1
ATOM 956 N N . GLU A 1 114 ? 23.932 3.537 -2.583 1.00 89.44 114 GLU A N 1
ATOM 957 C CA . GLU A 1 114 ? 23.171 3.007 -1.452 1.00 89.44 114 GLU A CA 1
ATOM 958 C C . GLU A 1 114 ? 23.903 1.849 -0.760 1.00 89.44 114 GLU A C 1
ATOM 960 O O . GLU A 1 114 ? 24.068 1.841 0.462 1.00 89.44 114 GLU A O 1
ATOM 965 N N . ILE A 1 115 ? 24.481 0.913 -1.519 1.00 88.88 115 ILE A N 1
ATOM 966 C CA . ILE A 1 115 ? 25.292 -0.171 -0.941 1.00 88.88 115 ILE A CA 1
ATOM 967 C C . ILE A 1 115 ? 26.507 0.384 -0.193 1.00 88.88 115 ILE A C 1
ATOM 969 O O . ILE A 1 115 ? 26.866 -0.116 0.880 1.00 88.88 115 ILE A O 1
ATOM 973 N N . THR A 1 116 ? 27.159 1.413 -0.737 1.00 89.06 116 THR A N 1
ATOM 974 C CA . THR A 1 116 ? 28.305 2.059 -0.083 1.00 89.06 116 THR A CA 1
ATOM 975 C C . THR A 1 116 ? 27.884 2.690 1.241 1.00 89.06 116 THR A C 1
ATOM 977 O O . THR A 1 116 ? 28.545 2.467 2.263 1.00 89.06 116 THR A O 1
ATOM 980 N N . ARG A 1 117 ? 26.747 3.389 1.258 1.00 88.69 117 ARG A N 1
ATOM 981 C CA . ARG A 1 117 ? 26.155 3.977 2.463 1.00 88.69 117 ARG A CA 1
ATOM 982 C C . ARG A 1 117 ? 25.842 2.911 3.518 1.00 88.69 117 ARG A C 1
ATOM 984 O O . ARG A 1 117 ? 26.287 3.036 4.662 1.00 88.69 117 ARG A O 1
ATOM 991 N N . LEU A 1 118 ? 25.171 1.821 3.139 1.00 86.31 118 LEU A N 1
ATOM 992 C CA . LEU A 1 118 ? 24.837 0.713 4.046 1.00 86.31 118 LEU A CA 1
ATOM 993 C C . LEU A 1 118 ? 26.092 0.050 4.634 1.00 86.31 118 LEU A C 1
ATOM 995 O O . LEU A 1 118 ? 26.163 -0.219 5.839 1.00 86.31 118 LEU A O 1
ATOM 999 N N . ARG A 1 119 ? 27.140 -0.145 3.824 1.00 85.75 119 ARG A N 1
ATOM 1000 C CA . ARG A 1 119 ? 28.440 -0.652 4.299 1.00 85.75 119 ARG A CA 1
AT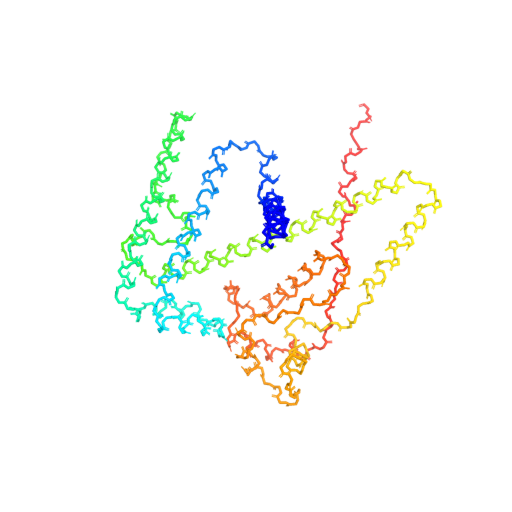OM 1001 C C . ARG A 1 119 ? 29.094 0.298 5.304 1.00 85.75 119 ARG A C 1
ATOM 1003 O O . ARG A 1 119 ? 29.634 -0.166 6.314 1.00 85.75 119 ARG A O 1
ATOM 1010 N N . MET A 1 120 ? 29.044 1.609 5.061 1.00 84.81 120 MET A N 1
ATOM 1011 C CA . MET A 1 120 ? 29.567 2.617 5.990 1.00 84.81 120 MET A CA 1
ATOM 1012 C C . MET A 1 120 ? 28.805 2.619 7.317 1.00 84.81 120 MET A C 1
ATOM 1014 O O . MET A 1 120 ? 29.439 2.620 8.375 1.00 84.81 120 MET A O 1
ATOM 1018 N N . LEU A 1 121 ? 27.474 2.536 7.283 1.00 82.50 121 LEU A N 1
ATOM 1019 C CA . LEU A 1 121 ? 26.643 2.459 8.487 1.00 82.50 121 LEU A CA 1
ATOM 1020 C C . LEU A 1 121 ? 26.944 1.214 9.322 1.00 82.50 121 LEU A C 1
ATOM 1022 O O . LEU A 1 121 ? 27.114 1.308 10.540 1.00 82.50 121 LEU A O 1
ATOM 1026 N N . LEU A 1 122 ? 27.080 0.049 8.685 1.00 81.56 122 LEU A N 1
ATOM 1027 C CA . LEU A 1 122 ? 27.462 -1.176 9.389 1.00 81.56 122 LEU A CA 1
ATOM 1028 C C . LEU A 1 122 ? 28.859 -1.069 10.006 1.00 81.56 122 LEU A C 1
ATOM 1030 O O . LEU A 1 122 ? 29.067 -1.520 11.138 1.00 81.56 122 LEU A O 1
ATOM 1034 N N . LYS A 1 123 ? 29.809 -0.441 9.301 1.00 83.31 123 LYS A N 1
ATOM 1035 C CA . LYS A 1 123 ? 31.149 -0.173 9.835 1.00 83.31 123 LYS A CA 1
ATOM 1036 C C . LYS A 1 123 ? 31.074 0.726 11.072 1.00 83.31 123 LYS A C 1
ATOM 1038 O O . LYS A 1 123 ? 31.593 0.340 12.116 1.00 83.31 123 LYS A O 1
ATOM 1043 N N . ALA A 1 124 ? 30.362 1.849 10.988 1.00 80.81 124 ALA A N 1
ATOM 1044 C CA . ALA A 1 124 ? 30.180 2.774 12.105 1.00 80.81 124 ALA A CA 1
ATOM 1045 C C . ALA A 1 124 ? 29.495 2.101 13.308 1.00 80.81 124 ALA A C 1
ATOM 1047 O O . ALA A 1 124 ? 29.955 2.239 14.443 1.00 80.81 124 ALA A O 1
ATOM 1048 N N . LYS A 1 125 ? 28.444 1.302 13.075 1.00 79.62 125 LYS A N 1
ATOM 1049 C CA . LYS A 1 125 ? 27.738 0.549 14.126 1.00 79.62 125 LYS A CA 1
ATOM 1050 C C . LYS A 1 125 ? 28.661 -0.442 14.839 1.00 79.62 125 LYS A C 1
ATOM 1052 O O . LYS A 1 125 ? 28.617 -0.540 16.067 1.00 79.62 125 LYS A O 1
ATOM 1057 N N . ARG A 1 126 ? 29.518 -1.155 14.097 1.00 75.06 126 ARG A N 1
ATOM 1058 C CA . ARG A 1 126 ? 30.527 -2.057 14.675 1.00 75.06 126 ARG A CA 1
ATOM 1059 C C . ARG A 1 126 ? 31.529 -1.285 15.533 1.00 75.06 126 ARG A C 1
ATOM 1061 O O . ARG A 1 126 ? 31.789 -1.698 16.659 1.00 75.06 126 ARG A O 1
ATOM 1068 N N . ASP A 1 127 ? 32.040 -0.161 15.034 1.00 77.44 127 ASP A N 1
ATOM 1069 C CA . ASP A 1 127 ? 33.052 0.648 15.724 1.00 77.44 127 ASP A CA 1
ATOM 1070 C C . ASP A 1 127 ? 32.495 1.262 17.021 1.00 77.44 127 ASP A C 1
ATOM 1072 O O . ASP A 1 127 ? 33.171 1.270 18.053 1.00 77.44 127 ASP A O 1
ATOM 1076 N N . LEU A 1 128 ? 31.231 1.701 17.016 1.00 76.56 128 LEU A N 1
ATOM 1077 C CA . LEU A 1 128 ? 30.526 2.151 18.221 1.00 76.56 128 LEU A CA 1
ATOM 1078 C C . LEU A 1 128 ? 30.324 1.016 19.233 1.00 76.56 128 LEU A C 1
ATOM 1080 O O . LEU A 1 128 ? 30.513 1.226 20.432 1.00 76.56 128 LEU A O 1
ATOM 1084 N N . LYS A 1 129 ? 29.964 -0.187 18.771 1.00 73.44 129 LYS A N 1
ATOM 1085 C CA . LYS A 1 129 ? 29.781 -1.350 19.650 1.00 73.44 129 LYS A CA 1
ATOM 1086 C C . LYS A 1 129 ? 31.102 -1.799 20.281 1.00 73.44 129 LYS A C 1
ATOM 1088 O O . LYS A 1 129 ? 31.149 -2.055 21.481 1.00 73.44 129 LYS A O 1
ATOM 1093 N N . LEU A 1 130 ? 32.183 -1.818 19.498 1.00 73.81 130 LEU A N 1
ATOM 1094 C CA . LEU A 1 130 ? 33.537 -2.098 19.984 1.00 73.81 130 LEU A CA 1
ATOM 1095 C C . LEU A 1 130 ? 33.954 -1.122 21.090 1.00 73.81 130 LEU A C 1
ATOM 1097 O O . LEU A 1 130 ? 34.465 -1.558 22.120 1.00 73.81 130 LEU A O 1
ATOM 1101 N N . LYS A 1 131 ? 33.677 0.177 20.913 1.00 73.12 131 LYS A N 1
ATOM 1102 C CA . LYS A 1 131 ? 33.957 1.210 21.922 1.00 73.12 131 LYS A CA 1
ATOM 1103 C C . LYS A 1 131 ? 33.134 1.054 23.208 1.00 73.12 131 LYS A C 1
ATOM 1105 O O . LYS A 1 131 ? 33.624 1.437 24.263 1.00 73.12 131 LYS A O 1
ATOM 1110 N N . LYS A 1 132 ? 31.905 0.525 23.134 1.00 70.50 132 LYS A N 1
ATOM 1111 C CA . LYS A 1 132 ? 31.009 0.380 24.297 1.00 70.50 132 LYS A CA 1
ATOM 1112 C C . LYS A 1 132 ? 31.233 -0.900 25.108 1.00 70.50 132 LYS A C 1
ATOM 1114 O O . LYS A 1 132 ? 31.119 -0.852 26.325 1.00 70.50 132 LYS A O 1
ATOM 1119 N N . GLU A 1 133 ? 31.515 -2.032 24.461 1.00 65.50 133 GLU A N 1
ATOM 1120 C CA . GLU A 1 133 ? 31.425 -3.351 25.119 1.00 65.50 133 GLU A CA 1
ATOM 1121 C C . GLU A 1 133 ? 32.762 -4.102 25.233 1.00 65.50 133 GLU A C 1
ATOM 1123 O O . GLU A 1 133 ? 32.808 -5.152 25.872 1.00 65.50 133 GLU A O 1
ATOM 1128 N N . GLY A 1 134 ? 33.857 -3.618 24.626 1.00 59.34 134 GLY A N 1
ATOM 1129 C CA . GLY A 1 134 ? 35.209 -4.199 24.756 1.00 59.34 134 GLY A CA 1
ATOM 1130 C C . GLY A 1 134 ? 35.381 -5.654 24.273 1.00 59.34 134 GLY A C 1
ATOM 1131 O O . GLY A 1 134 ? 36.498 -6.163 24.231 1.00 59.34 134 GLY A O 1
ATOM 1132 N N . LYS A 1 135 ? 34.297 -6.332 23.882 1.00 56.12 135 LYS A N 1
ATOM 1133 C CA . LYS A 1 135 ? 34.249 -7.709 23.378 1.00 56.12 135 LYS A CA 1
ATOM 1134 C C . LYS A 1 135 ? 33.475 -7.736 22.063 1.00 56.12 135 LYS A C 1
ATOM 1136 O O . LYS A 1 135 ? 32.284 -8.032 22.017 1.00 56.12 135 LYS A O 1
ATOM 1141 N N . GLY A 1 136 ? 34.147 -7.396 20.968 1.00 55.25 136 GLY A N 1
ATOM 1142 C CA . GLY A 1 136 ? 33.563 -7.516 19.636 1.00 55.25 136 GLY A CA 1
ATOM 1143 C C . GLY A 1 136 ? 33.703 -8.931 19.102 1.00 55.25 136 GLY A C 1
ATOM 1144 O O . GLY A 1 136 ? 34.765 -9.293 18.608 1.00 55.25 136 GLY A O 1
ATOM 1145 N N . GLN A 1 137 ? 32.633 -9.722 19.150 1.00 55.41 137 GLN A N 1
ATOM 1146 C CA . GLN A 1 137 ? 32.543 -10.906 18.299 1.00 55.41 137 GLN A CA 1
ATOM 1147 C C . GLN A 1 137 ? 32.536 -10.429 16.836 1.00 55.41 137 GLN A C 1
ATOM 1149 O O . GLN A 1 137 ? 31.720 -9.575 16.477 1.00 55.41 137 GLN A O 1
ATOM 1154 N N . LEU A 1 138 ? 33.455 -10.945 16.012 1.00 55.31 138 LEU A N 1
ATOM 1155 C CA . LEU A 1 138 ? 33.486 -10.744 14.559 1.00 55.31 138 LEU A CA 1
ATOM 1156 C C . LEU A 1 138 ? 32.191 -11.314 13.965 1.00 55.31 138 LEU A C 1
ATOM 1158 O O . LEU A 1 138 ? 32.125 -12.479 13.589 1.00 55.31 138 LEU A O 1
ATOM 1162 N N . ARG A 1 139 ? 31.124 -10.513 13.936 1.00 59.91 139 ARG A N 1
ATOM 1163 C CA . ARG A 1 139 ? 29.972 -10.820 13.092 1.00 59.91 139 ARG A CA 1
ATOM 1164 C C . ARG A 1 139 ? 30.376 -10.512 11.663 1.00 59.91 139 ARG A C 1
ATOM 1166 O O . ARG A 1 139 ? 30.908 -9.435 11.397 1.00 59.91 139 ARG A O 1
ATOM 1173 N N . ASP A 1 140 ? 30.133 -11.469 10.783 1.00 65.38 140 ASP A N 1
ATOM 1174 C CA . ASP A 1 140 ? 30.369 -11.312 9.359 1.00 65.38 140 ASP A CA 1
ATOM 1175 C C . ASP A 1 140 ? 29.564 -10.109 8.845 1.00 65.38 140 ASP A C 1
ATOM 1177 O O . ASP A 1 140 ? 28.334 -10.066 8.965 1.00 65.38 140 ASP A O 1
ATOM 1181 N N . HIS A 1 141 ? 30.265 -9.097 8.316 1.00 64.38 141 HIS A N 1
ATOM 1182 C CA . HIS A 1 141 ? 29.638 -7.876 7.794 1.00 64.38 141 HIS A CA 1
ATOM 1183 C C . HIS A 1 141 ? 28.631 -8.231 6.698 1.00 64.38 141 HIS A C 1
ATOM 1185 O O . HIS A 1 141 ? 27.604 -7.571 6.560 1.00 64.38 141 HIS A O 1
ATOM 1191 N N . GLN A 1 142 ? 28.916 -9.306 5.961 1.00 63.38 142 GLN A N 1
ATOM 1192 C CA . GLN A 1 142 ? 28.098 -9.809 4.872 1.00 63.38 142 GLN A CA 1
ATOM 1193 C C . GLN A 1 142 ? 26.793 -10.438 5.375 1.00 63.38 142 GLN A C 1
ATOM 1195 O O . GLN A 1 142 ? 25.753 -10.270 4.745 1.00 63.38 142 GLN A O 1
ATOM 1200 N N . ALA A 1 143 ? 26.796 -11.068 6.553 1.00 66.06 143 ALA A N 1
ATOM 1201 C CA . ALA A 1 143 ? 25.579 -11.581 7.185 1.00 66.06 143 ALA A CA 1
ATOM 1202 C C . ALA A 1 143 ? 24.670 -10.458 7.721 1.00 66.06 143 ALA A C 1
ATOM 1204 O O . ALA A 1 143 ? 23.451 -10.608 7.755 1.00 66.06 143 ALA A O 1
ATOM 1205 N N . LEU A 1 144 ? 25.243 -9.317 8.119 1.00 66.50 144 LEU A N 1
ATOM 1206 C CA . LEU A 1 144 ? 24.468 -8.149 8.555 1.00 66.50 144 LEU A CA 1
ATOM 1207 C C . LEU A 1 144 ? 23.818 -7.410 7.383 1.00 66.50 144 LEU A C 1
ATOM 1209 O O . LEU A 1 144 ? 22.716 -6.900 7.543 1.00 66.50 144 LEU A O 1
ATOM 1213 N N . LEU A 1 145 ? 24.462 -7.393 6.212 1.00 69.31 145 LEU A N 1
ATOM 1214 C CA . LEU A 1 145 ? 23.881 -6.806 5.000 1.00 69.31 145 LEU A CA 1
ATOM 1215 C C . LEU A 1 145 ? 22.618 -7.552 4.554 1.00 69.31 145 LEU A C 1
ATOM 1217 O O . LEU A 1 145 ? 21.655 -6.911 4.162 1.00 69.31 145 LEU A O 1
ATOM 1221 N N . LYS A 1 146 ? 22.556 -8.877 4.743 1.00 67.75 146 LYS A N 1
ATOM 1222 C CA . LYS A 1 146 ? 21.355 -9.685 4.451 1.00 67.75 146 LYS A CA 1
ATOM 1223 C C . LYS A 1 146 ? 20.093 -9.283 5.234 1.00 67.75 146 LYS A C 1
ATOM 1225 O O . LYS A 1 146 ? 19.038 -9.817 4.938 1.00 67.75 146 LYS A O 1
ATOM 1230 N N . HIS A 1 147 ? 20.193 -8.401 6.235 1.00 67.50 147 HIS A N 1
ATOM 1231 C CA . HIS A 1 147 ? 19.030 -7.886 6.972 1.00 67.50 147 HIS A CA 1
ATOM 1232 C C . HIS A 1 147 ? 18.321 -6.729 6.250 1.00 67.50 147 HIS A C 1
ATOM 1234 O O . HIS A 1 147 ? 17.259 -6.302 6.694 1.00 67.50 147 HIS A O 1
ATOM 1240 N N . PHE A 1 148 ? 18.919 -6.169 5.196 1.00 76.75 148 PHE A N 1
ATOM 1241 C CA . PHE A 1 148 ? 18.252 -5.178 4.360 1.00 76.75 148 PHE A CA 1
ATOM 1242 C C . PHE A 1 148 ? 17.495 -5.915 3.253 1.00 76.75 148 PHE A C 1
ATOM 1244 O O . PHE A 1 148 ? 18.082 -6.299 2.245 1.00 76.75 148 PHE A O 1
ATOM 1251 N N . ASP A 1 149 ? 16.197 -6.130 3.474 1.00 75.88 149 ASP A N 1
ATOM 1252 C CA . ASP A 1 149 ? 15.331 -6.949 2.610 1.00 75.88 149 ASP A CA 1
ATOM 1253 C C . ASP A 1 149 ? 15.190 -6.396 1.170 1.00 75.88 149 ASP A C 1
ATOM 1255 O O . ASP A 1 149 ? 14.912 -7.154 0.242 1.00 75.88 149 ASP A O 1
ATOM 1259 N N . HIS A 1 150 ? 15.416 -5.091 0.977 1.00 78.88 150 HIS A N 1
ATOM 1260 C CA . HIS A 1 150 ? 15.113 -4.343 -0.251 1.00 78.88 150 HIS A CA 1
ATOM 1261 C C . HIS A 1 150 ? 16.249 -4.290 -1.290 1.00 78.88 150 HIS A C 1
ATOM 1263 O O . HIS A 1 150 ? 16.136 -3.556 -2.265 1.00 78.88 150 HIS A O 1
ATOM 1269 N N . MET A 1 151 ? 17.366 -4.998 -1.079 1.00 81.75 151 MET A N 1
ATOM 1270 C CA . MET A 1 151 ? 18.562 -4.895 -1.934 1.00 81.75 151 MET A CA 1
ATOM 1271 C C . MET A 1 151 ? 19.242 -6.246 -2.121 1.00 81.75 151 MET A C 1
ATOM 1273 O O . MET A 1 151 ? 19.363 -7.017 -1.164 1.00 81.75 151 MET A O 1
ATOM 1277 N N . ASP A 1 152 ? 19.783 -6.498 -3.316 1.00 82.69 152 ASP A N 1
ATOM 1278 C CA . ASP A 1 152 ? 20.755 -7.571 -3.494 1.00 82.69 152 ASP A CA 1
ATOM 1279 C C . ASP A 1 152 ? 22.200 -7.096 -3.247 1.00 82.69 152 ASP A C 1
ATOM 1281 O O . ASP A 1 152 ? 22.703 -6.140 -3.841 1.00 82.69 152 ASP A O 1
ATOM 1285 N N . PHE A 1 153 ? 22.899 -7.820 -2.371 1.00 81.31 153 PHE A N 1
ATOM 1286 C CA . PHE A 1 153 ? 24.309 -7.587 -2.047 1.00 81.31 153 PHE A CA 1
ATOM 1287 C C . PHE A 1 153 ? 25.259 -8.534 -2.783 1.00 81.31 153 PHE A C 1
ATOM 1289 O O . PHE A 1 153 ? 26.477 -8.356 -2.665 1.00 81.31 153 PHE A O 1
ATOM 1296 N N . THR A 1 154 ? 24.742 -9.546 -3.492 1.00 83.88 154 THR A N 1
ATOM 1297 C CA . THR A 1 154 ? 25.574 -10.468 -4.278 1.00 83.88 154 THR A CA 1
ATOM 1298 C C . THR A 1 154 ? 26.083 -9.803 -5.551 1.00 83.88 154 THR A C 1
ATOM 1300 O O . THR A 1 154 ? 27.270 -9.929 -5.859 1.00 83.88 154 THR A O 1
ATOM 1303 N N . ASN A 1 155 ? 25.242 -8.991 -6.194 1.00 86.69 155 ASN A N 1
ATOM 1304 C CA . ASN A 1 155 ? 25.608 -8.119 -7.299 1.00 86.69 155 ASN A CA 1
ATOM 1305 C C . ASN A 1 155 ? 25.568 -6.643 -6.864 1.00 86.69 155 ASN A C 1
ATOM 1307 O O . ASN A 1 155 ? 24.546 -5.984 -6.998 1.00 86.69 155 ASN A O 1
ATOM 1311 N N . PRO A 1 156 ? 26.662 -6.065 -6.343 1.00 85.94 156 PRO A N 1
ATOM 1312 C CA . PRO A 1 156 ? 26.632 -4.700 -5.824 1.00 85.94 156 PRO A CA 1
ATOM 1313 C C . PRO A 1 156 ? 26.728 -3.602 -6.894 1.00 85.94 156 PRO A C 1
ATOM 1315 O O . PRO A 1 156 ? 26.794 -2.424 -6.541 1.00 85.94 156 PRO A O 1
ATOM 1318 N N . HIS A 1 157 ? 26.842 -3.956 -8.175 1.00 87.56 157 HIS A N 1
ATOM 1319 C CA . HIS A 1 157 ? 27.248 -3.010 -9.216 1.00 87.56 157 HIS A CA 1
ATOM 1320 C C . HIS A 1 157 ? 26.208 -2.776 -10.299 1.00 87.56 157 HIS A C 1
ATOM 1322 O O . HIS A 1 157 ? 26.272 -1.711 -10.914 1.00 87.56 157 HIS A O 1
ATOM 1328 N N . VAL A 1 158 ? 25.296 -3.722 -10.512 1.00 91.06 158 VAL A N 1
ATOM 1329 C CA . VAL A 1 158 ? 24.235 -3.637 -11.518 1.00 91.06 158 VAL A CA 1
ATOM 1330 C C . VAL A 1 158 ? 22.892 -3.732 -10.810 1.00 91.06 158 VAL A C 1
ATOM 1332 O O . VAL A 1 158 ? 22.720 -4.574 -9.928 1.00 91.06 158 VAL A O 1
ATOM 1335 N N . PHE A 1 159 ? 21.974 -2.836 -11.152 1.00 93.31 159 PHE A N 1
ATOM 1336 C CA . PHE A 1 159 ? 20.591 -2.860 -10.700 1.00 93.31 159 PHE A CA 1
ATOM 1337 C C . PHE A 1 159 ? 19.806 -3.814 -11.604 1.00 93.31 159 PHE A C 1
ATOM 1339 O O . PHE A 1 159 ? 19.673 -3.567 -12.803 1.00 93.31 159 PHE A O 1
ATOM 1346 N N . GLU A 1 160 ? 19.328 -4.924 -11.067 1.00 91.31 160 GLU A N 1
ATOM 1347 C CA . GLU A 1 160 ? 18.650 -5.988 -11.809 1.00 91.31 160 GLU A CA 1
ATOM 1348 C C . GLU A 1 160 ? 17.144 -6.000 -11.524 1.00 91.31 160 GLU A C 1
ATOM 1350 O O . GLU A 1 160 ? 16.633 -5.268 -10.673 1.00 91.31 160 GLU A O 1
ATOM 1355 N N . VAL A 1 161 ? 16.432 -6.839 -12.272 1.00 89.94 161 VAL A N 1
ATOM 1356 C CA . VAL A 1 161 ? 14.993 -7.100 -12.125 1.00 89.94 161 VAL A CA 1
ATOM 1357 C C . VAL A 1 161 ? 14.663 -7.462 -10.672 1.00 89.94 161 VAL A C 1
ATOM 1359 O O . VAL A 1 161 ? 13.704 -6.955 -10.094 1.00 89.94 161 VAL A O 1
ATOM 1362 N N . GLU A 1 162 ? 15.508 -8.281 -10.049 1.00 87.19 162 GLU A N 1
ATOM 1363 C CA . GLU A 1 162 ? 15.368 -8.739 -8.670 1.00 87.19 162 GLU A CA 1
ATOM 1364 C C . GLU A 1 162 ? 15.507 -7.606 -7.647 1.00 87.19 162 GLU A C 1
ATOM 1366 O O . GLU A 1 162 ? 14.912 -7.688 -6.573 1.00 87.19 162 GLU A O 1
ATOM 1371 N N . ASP A 1 163 ? 16.282 -6.555 -7.936 1.00 89.00 163 ASP A N 1
ATOM 1372 C CA . ASP A 1 163 ? 16.378 -5.401 -7.035 1.00 89.00 163 ASP A CA 1
ATOM 1373 C C . ASP A 1 163 ? 15.088 -4.588 -7.046 1.00 89.00 163 ASP A C 1
ATOM 1375 O O . ASP A 1 163 ? 14.633 -4.149 -5.991 1.00 89.00 163 ASP A O 1
ATOM 1379 N N . LEU A 1 164 ? 14.485 -4.408 -8.224 1.00 87.50 164 LEU A N 1
ATOM 1380 C CA . LEU A 1 164 ? 13.211 -3.711 -8.348 1.00 87.50 164 LEU A CA 1
ATOM 1381 C C . LEU A 1 164 ? 12.081 -4.494 -7.665 1.00 87.50 164 LEU A C 1
ATOM 1383 O O . LEU A 1 164 ? 11.328 -3.910 -6.890 1.00 87.50 164 LEU A O 1
ATOM 1387 N N . ASP A 1 165 ? 12.021 -5.813 -7.860 1.00 82.75 165 ASP A N 1
ATOM 1388 C CA . ASP A 1 165 ? 11.062 -6.689 -7.173 1.00 82.75 165 ASP A CA 1
ATOM 1389 C C . ASP A 1 165 ? 11.215 -6.619 -5.642 1.00 82.75 165 ASP A C 1
ATOM 1391 O O . ASP A 1 165 ? 10.236 -6.456 -4.910 1.00 82.75 165 ASP A O 1
ATOM 1395 N N . ARG A 1 166 ? 12.455 -6.659 -5.133 1.00 85.94 166 ARG A N 1
ATOM 1396 C CA . ARG A 1 166 ? 12.739 -6.494 -3.696 1.00 85.94 166 ARG A CA 1
ATOM 1397 C C . ARG A 1 166 ? 12.342 -5.120 -3.174 1.00 85.94 166 ARG A C 1
ATOM 1399 O O . ARG A 1 166 ? 11.846 -5.035 -2.051 1.00 85.94 166 ARG A O 1
ATOM 1406 N N . LEU A 1 167 ? 12.563 -4.060 -3.952 1.00 85.81 167 LEU A N 1
ATOM 1407 C CA . LEU A 1 167 ? 12.161 -2.704 -3.580 1.00 85.81 167 LEU A CA 1
ATOM 1408 C C . LEU A 1 167 ? 10.645 -2.571 -3.493 1.00 85.81 167 LEU A C 1
ATOM 1410 O O . LEU A 1 167 ? 10.154 -2.015 -2.513 1.00 85.81 167 LEU A O 1
ATOM 1414 N N . ILE A 1 168 ? 9.915 -3.116 -4.467 1.00 79.31 168 ILE A N 1
ATOM 1415 C CA . ILE A 1 168 ? 8.450 -3.117 -4.454 1.00 79.31 168 ILE A CA 1
ATOM 1416 C C . ILE A 1 168 ? 7.953 -3.895 -3.233 1.00 79.31 168 ILE A C 1
ATOM 1418 O O . ILE A 1 168 ? 7.233 -3.334 -2.415 1.00 79.31 168 ILE A O 1
ATOM 1422 N N . LYS A 1 169 ? 8.429 -5.129 -3.021 1.00 79.06 169 LYS A N 1
ATOM 1423 C CA . LYS A 1 169 ? 8.057 -5.949 -1.852 1.00 79.06 169 LYS A CA 1
ATOM 1424 C C . LYS A 1 169 ? 8.350 -5.261 -0.524 1.00 79.06 169 LYS A C 1
ATOM 1426 O O . LYS A 1 169 ? 7.557 -5.347 0.412 1.00 79.06 169 LYS A O 1
ATOM 1431 N N . ALA A 1 170 ? 9.492 -4.588 -0.417 1.00 82.69 170 ALA A N 1
ATOM 1432 C CA . ALA A 1 170 ? 9.841 -3.855 0.789 1.00 82.69 170 ALA A CA 1
ATOM 1433 C C . ALA A 1 170 ? 8.930 -2.642 1.011 1.00 82.69 170 ALA A C 1
ATOM 1435 O O . ALA A 1 170 ? 8.470 -2.448 2.134 1.00 82.69 170 ALA A O 1
ATOM 1436 N N . ALA A 1 171 ? 8.628 -1.871 -0.038 1.00 80.50 171 ALA A N 1
ATOM 1437 C CA . ALA A 1 171 ? 7.691 -0.753 0.035 1.00 80.50 171 ALA A CA 1
ATOM 1438 C C . ALA A 1 171 ? 6.281 -1.222 0.429 1.00 80.50 171 ALA A C 1
ATOM 1440 O O . ALA A 1 171 ? 5.682 -0.648 1.336 1.00 80.50 171 ALA A O 1
ATOM 1441 N N . THR A 1 172 ? 5.788 -2.310 -0.165 1.00 75.62 172 THR A N 1
ATOM 1442 C CA . THR A 1 172 ? 4.490 -2.909 0.174 1.00 75.62 172 THR A CA 1
ATOM 1443 C C . THR A 1 172 ? 4.443 -3.377 1.632 1.00 75.62 172 THR A C 1
ATOM 1445 O O . THR A 1 172 ? 3.522 -3.033 2.372 1.00 75.62 172 THR A O 1
ATOM 1448 N N . LYS A 1 173 ? 5.493 -4.061 2.106 1.00 77.12 173 LYS A N 1
ATOM 1449 C CA . LYS A 1 173 ? 5.616 -4.478 3.514 1.00 77.12 173 LYS A CA 1
ATOM 1450 C C . LYS A 1 173 ? 5.668 -3.288 4.474 1.00 77.12 173 LYS A C 1
ATOM 1452 O O . LYS A 1 173 ? 5.207 -3.393 5.608 1.00 77.12 173 LYS A O 1
ATOM 1457 N N . ASP A 1 174 ? 6.272 -2.175 4.066 1.00 76.00 174 ASP A N 1
ATOM 1458 C CA . ASP A 1 174 ? 6.294 -0.958 4.875 1.00 76.00 174 ASP A CA 1
ATOM 1459 C C . ASP A 1 174 ? 4.902 -0.307 4.951 1.00 76.00 174 ASP A C 1
ATOM 1461 O O . ASP A 1 174 ? 4.532 0.156 6.029 1.00 76.00 174 ASP A O 1
ATOM 1465 N N . LEU A 1 175 ? 4.103 -0.349 3.876 1.00 72.62 175 LEU A N 1
ATOM 1466 C CA . LEU A 1 175 ? 2.697 0.078 3.899 1.00 72.62 175 LEU A CA 1
ATOM 1467 C C . LEU A 1 175 ? 1.852 -0.784 4.849 1.00 72.62 175 LEU A C 1
ATOM 1469 O O . LEU A 1 175 ? 1.172 -0.224 5.703 1.00 72.62 175 LEU A O 1
ATOM 1473 N N . GLN A 1 176 ? 1.963 -2.120 4.803 1.00 72.88 176 GLN A N 1
ATOM 1474 C CA . GLN A 1 176 ? 1.241 -2.977 5.759 1.00 72.88 176 GLN A CA 1
ATOM 1475 C C . GLN A 1 176 ? 1.624 -2.702 7.220 1.00 72.88 176 GLN A C 1
ATOM 1477 O O . GLN A 1 176 ? 0.761 -2.728 8.089 1.00 72.88 176 GLN A O 1
ATOM 1482 N N . ARG A 1 177 ? 2.887 -2.369 7.525 1.00 79.38 177 ARG A N 1
ATOM 1483 C CA . ARG A 1 177 ? 3.254 -1.966 8.899 1.00 79.38 177 ARG A CA 1
ATOM 1484 C C . ARG A 1 177 ? 2.577 -0.670 9.333 1.00 79.38 177 ARG A C 1
ATOM 1486 O O . ARG A 1 177 ? 2.285 -0.514 10.517 1.00 79.38 177 ARG A O 1
ATOM 1493 N N . VAL A 1 178 ? 2.383 0.273 8.409 1.00 73.94 178 VAL A N 1
ATOM 1494 C CA . VAL A 1 178 ? 1.639 1.508 8.687 1.00 73.94 178 VAL A CA 1
ATOM 1495 C C . VAL A 1 178 ? 0.176 1.176 8.966 1.00 73.94 178 VAL A C 1
ATOM 1497 O O . VAL A 1 178 ? -0.344 1.647 9.977 1.00 73.94 178 VAL A O 1
ATOM 1500 N N . ASP A 1 179 ? -0.440 0.317 8.153 1.00 71.69 179 ASP A N 1
ATOM 1501 C CA . ASP A 1 179 ? -1.814 -0.158 8.364 1.00 71.69 179 ASP A CA 1
ATOM 1502 C C . ASP A 1 179 ? -1.952 -0.854 9.741 1.00 71.69 179 ASP A C 1
ATOM 1504 O O . ASP A 1 179 ? -2.790 -0.472 10.563 1.00 71.69 179 ASP A O 1
ATOM 1508 N N . GLU A 1 180 ? -1.048 -1.786 10.077 1.00 81.88 180 GLU A N 1
ATOM 1509 C CA . GLU A 1 180 ? -1.002 -2.474 11.379 1.00 81.88 180 GLU A CA 1
ATOM 1510 C C . GLU A 1 180 ? -0.839 -1.502 12.559 1.00 81.88 180 GLU A C 1
ATOM 1512 O O . GLU A 1 180 ? -1.475 -1.653 13.612 1.00 81.88 180 GLU A O 1
ATOM 1517 N N . GLN A 1 181 ? 0.039 -0.505 12.410 1.00 82.75 181 GLN A N 1
ATOM 1518 C CA . GLN A 1 181 ? 0.262 0.509 13.433 1.00 82.75 181 GLN A CA 1
ATOM 1519 C C . GLN A 1 181 ? -0.996 1.351 13.644 1.00 82.75 181 GLN A C 1
ATOM 1521 O O . GLN A 1 181 ? -1.382 1.586 14.791 1.00 82.75 181 GLN A O 1
ATOM 1526 N N . GLN A 1 182 ? -1.645 1.774 12.563 1.00 76.69 182 GLN A N 1
ATOM 1527 C CA . GLN A 1 182 ? -2.878 2.549 12.624 1.00 76.69 182 GLN A CA 1
ATOM 1528 C C . GLN A 1 182 ? -3.995 1.755 13.311 1.00 76.69 182 GLN A C 1
ATOM 1530 O O . GLN A 1 182 ? -4.666 2.284 14.199 1.00 76.69 182 GLN A O 1
ATOM 1535 N N . HIS A 1 183 ? -4.112 0.458 13.022 1.00 77.19 183 HIS A N 1
ATOM 1536 C CA . HIS A 1 183 ? -5.045 -0.431 13.713 1.00 77.19 183 HIS A CA 1
ATOM 1537 C C . HIS A 1 183 ? -4.732 -0.556 15.220 1.00 77.19 183 HIS A C 1
ATOM 1539 O O . HIS A 1 183 ? -5.622 -0.548 16.081 1.00 77.19 183 HIS A O 1
ATOM 1545 N N . ALA A 1 184 ? -3.450 -0.642 15.590 1.00 84.94 184 ALA A N 1
ATOM 1546 C CA . ALA A 1 184 ? -3.029 -0.663 16.991 1.00 84.94 184 ALA A CA 1
ATOM 1547 C C . ALA A 1 184 ? -3.307 0.669 17.712 1.00 84.94 184 ALA A C 1
ATOM 1549 O O . ALA A 1 184 ? -3.673 0.672 18.894 1.00 84.94 184 ALA A O 1
ATOM 1550 N N . GLU A 1 185 ? -3.148 1.796 17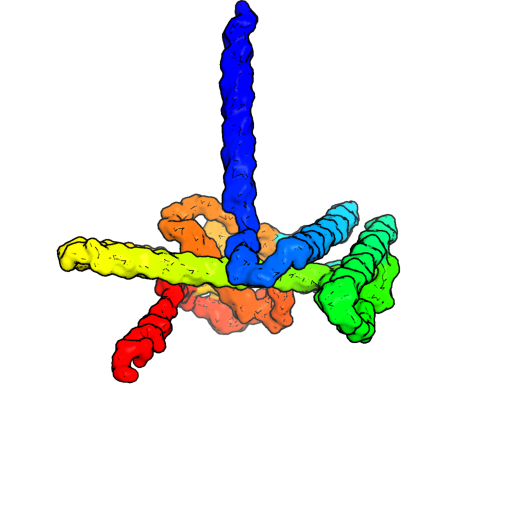.021 1.00 82.69 185 GLU A N 1
ATOM 1551 C CA . GLU A 1 185 ? -3.479 3.129 17.523 1.00 82.69 185 GLU A CA 1
ATOM 1552 C C . GLU A 1 185 ? -4.986 3.292 17.724 1.00 82.69 185 GLU A C 1
ATOM 1554 O O . GLU A 1 185 ? -5.393 3.723 18.805 1.00 82.69 185 GLU A O 1
ATOM 1559 N N . PHE A 1 186 ? -5.810 2.837 16.777 1.00 81.81 186 PHE A N 1
ATOM 1560 C CA . PHE A 1 186 ? -7.266 2.816 16.925 1.00 81.81 186 PHE A CA 1
ATOM 1561 C C . PHE A 1 186 ? -7.701 1.986 18.143 1.00 81.81 186 PHE A C 1
ATOM 1563 O O . PHE A 1 186 ? -8.484 2.449 18.976 1.00 81.81 186 PHE A O 1
ATOM 1570 N N . LYS A 1 187 ? -7.115 0.795 18.341 1.00 84.19 187 LYS A N 1
ATOM 1571 C CA . LYS A 1 187 ? -7.355 -0.016 19.552 1.00 84.19 187 LYS A CA 1
ATOM 1572 C C . LYS A 1 187 ? -7.026 0.750 20.832 1.00 84.19 187 LYS A C 1
ATOM 1574 O O . LYS A 1 187 ? -7.783 0.686 21.800 1.00 84.19 187 LYS A O 1
ATOM 1579 N N . ARG A 1 188 ? -5.892 1.457 20.871 1.00 84.31 188 ARG A N 1
ATOM 1580 C CA . ARG A 1 188 ? -5.499 2.271 22.035 1.00 84.31 188 ARG A CA 1
ATOM 1581 C C . ARG A 1 188 ? -6.455 3.431 22.260 1.00 84.31 188 ARG A C 1
ATOM 1583 O O . ARG A 1 188 ? -6.819 3.673 23.407 1.00 84.31 188 ARG A O 1
ATOM 1590 N N . TYR A 1 189 ? -6.859 4.111 21.194 1.00 81.88 189 TYR A N 1
ATOM 1591 C CA . TYR A 1 189 ? -7.839 5.186 21.241 1.00 81.88 189 TYR A CA 1
ATOM 1592 C C . TYR A 1 189 ? -9.160 4.705 21.853 1.00 81.88 189 TYR A C 1
ATOM 1594 O O . TYR A 1 189 ? -9.590 5.260 22.863 1.00 81.88 189 TYR A O 1
ATOM 1602 N N . GLU A 1 190 ? -9.734 3.611 21.346 1.00 83.62 190 GLU A N 1
ATOM 1603 C CA . GLU A 1 190 ? -10.977 3.042 21.882 1.00 83.62 190 GLU A CA 1
ATOM 1604 C C . GLU A 1 190 ? -10.829 2.595 23.348 1.00 83.62 190 GLU A C 1
ATOM 1606 O O . GLU A 1 190 ? -11.712 2.849 24.174 1.00 83.62 190 GLU A O 1
ATOM 1611 N N . MET A 1 191 ? -9.686 1.998 23.721 1.00 84.94 191 MET A N 1
ATOM 1612 C CA . MET A 1 191 ? -9.397 1.642 25.117 1.00 84.94 191 MET A CA 1
ATOM 1613 C C . MET A 1 191 ? -9.321 2.870 26.036 1.00 84.94 191 MET A C 1
ATOM 1615 O O . MET A 1 191 ? -9.868 2.835 27.140 1.00 84.94 191 MET A O 1
ATOM 1619 N N . MET A 1 192 ? -8.662 3.952 25.607 1.00 83.88 192 MET A N 1
ATOM 1620 C CA . MET A 1 192 ? -8.563 5.196 26.383 1.00 83.88 192 MET A CA 1
ATOM 1621 C C . MET A 1 192 ? -9.922 5.896 26.502 1.00 83.88 192 MET A C 1
ATOM 1623 O O . MET A 1 192 ? -10.314 6.264 27.609 1.00 83.88 192 MET A O 1
ATOM 1627 N N . LYS A 1 193 ? -10.677 5.999 25.400 1.00 85.44 193 LYS A N 1
ATOM 1628 C CA . LYS A 1 193 ? -12.030 6.584 25.344 1.00 85.44 193 LYS A CA 1
ATOM 1629 C C . LYS A 1 193 ? -12.981 5.882 26.321 1.00 85.44 193 LYS A C 1
ATOM 1631 O O . LYS A 1 193 ? -13.695 6.540 27.083 1.00 85.44 193 LYS A O 1
ATOM 1636 N N . GLU A 1 194 ? -12.951 4.548 26.366 1.00 84.81 194 GLU A N 1
ATOM 1637 C CA . GLU A 1 194 ? -13.742 3.755 27.317 1.00 84.81 194 GLU A CA 1
ATOM 1638 C C . GLU A 1 194 ? -13.211 3.857 28.760 1.00 84.81 194 GLU A C 1
ATOM 1640 O O . GLU A 1 194 ? -14.007 3.932 29.700 1.00 84.81 194 GLU A O 1
ATOM 1645 N N . HIS A 1 195 ? -11.890 3.901 28.970 1.00 85.38 195 HIS A N 1
ATOM 1646 C CA . HIS A 1 195 ? -11.301 4.098 30.300 1.00 85.38 195 HIS A CA 1
ATOM 1647 C C . HIS A 1 195 ? -11.731 5.436 30.918 1.00 85.38 195 HIS A C 1
ATOM 1649 O O . HIS A 1 195 ? -12.233 5.466 32.041 1.00 85.38 195 HIS A O 1
ATOM 1655 N N . GLU A 1 196 ? -11.603 6.538 30.178 1.00 87.00 196 GLU A N 1
ATOM 1656 C CA . GLU A 1 196 ? -12.025 7.863 30.638 1.00 87.00 196 GLU A CA 1
ATOM 1657 C C . GLU A 1 196 ? -13.521 7.922 30.938 1.00 87.00 196 GLU A C 1
ATOM 1659 O O . GLU A 1 196 ? -13.931 8.510 31.940 1.00 87.00 196 GLU A O 1
ATOM 1664 N N . ARG A 1 197 ? -14.348 7.279 30.104 1.00 86.19 197 ARG A N 1
ATOM 1665 C CA . ARG A 1 197 ? -15.786 7.152 30.363 1.00 86.19 197 ARG A CA 1
ATOM 1666 C C . ARG A 1 197 ? -16.052 6.456 31.699 1.00 86.19 197 ARG A C 1
ATOM 1668 O O . ARG A 1 197 ? -16.879 6.926 32.475 1.00 86.19 197 ARG A O 1
ATOM 1675 N N . ARG A 1 198 ? -15.344 5.366 32.006 1.00 85.88 198 ARG A N 1
ATOM 1676 C CA . ARG A 1 198 ? -15.492 4.656 33.290 1.00 85.88 198 ARG A CA 1
ATOM 1677 C C . ARG A 1 198 ? -15.062 5.506 34.479 1.00 85.88 198 ARG A C 1
ATOM 1679 O O . ARG A 1 198 ? -15.747 5.492 35.499 1.00 85.88 198 ARG A O 1
ATOM 1686 N N . GLU A 1 199 ? -13.964 6.243 34.352 1.00 87.44 199 GLU A N 1
ATOM 1687 C CA . GLU A 1 199 ? -13.512 7.163 35.400 1.00 87.44 199 GLU A CA 1
ATOM 1688 C C . GLU A 1 199 ? -14.525 8.294 35.635 1.00 87.44 199 GLU A C 1
ATOM 1690 O O . GLU A 1 199 ? -14.835 8.604 36.786 1.00 87.44 199 GLU A O 1
ATOM 1695 N N . ARG A 1 200 ? -15.126 8.849 34.572 1.00 86.62 200 ARG A N 1
ATOM 1696 C CA . ARG A 1 200 ? -16.226 9.822 34.694 1.00 86.62 200 ARG A CA 1
ATOM 1697 C C . ARG A 1 200 ? -17.422 9.235 35.438 1.00 86.62 200 ARG A C 1
ATOM 1699 O O . ARG A 1 200 ? -17.872 9.837 36.409 1.00 86.62 200 ARG A O 1
ATOM 1706 N N . LEU A 1 201 ? -17.864 8.032 35.064 1.00 88.94 201 LEU A N 1
ATOM 1707 C CA . LEU A 1 201 ? -18.991 7.363 35.719 1.00 88.94 201 LEU A CA 1
ATOM 1708 C C . LEU A 1 201 ? -18.743 7.122 37.216 1.00 88.94 201 LEU A C 1
ATOM 1710 O O . LEU A 1 201 ? -19.675 7.242 38.004 1.00 88.94 201 LEU A O 1
ATOM 1714 N N . LYS A 1 202 ? -17.509 6.818 37.645 1.00 89.19 202 LYS A N 1
ATOM 1715 C CA . LYS A 1 202 ? -17.188 6.637 39.077 1.00 89.19 202 LYS A CA 1
ATOM 1716 C C . LYS A 1 202 ? -17.414 7.901 39.909 1.00 89.19 202 LYS A C 1
ATOM 1718 O O . LYS A 1 202 ? -17.795 7.789 41.071 1.00 89.19 202 LYS A O 1
ATOM 1723 N N . ASN A 1 203 ? -17.190 9.073 39.319 1.00 85.50 203 ASN A N 1
ATOM 1724 C CA . ASN A 1 203 ? -17.261 10.364 40.005 1.00 85.50 203 ASN A CA 1
ATOM 1725 C C . ASN A 1 203 ? -18.653 11.027 39.922 1.00 85.50 203 ASN A C 1
ATOM 1727 O O . ASN A 1 203 ? -18.825 12.131 40.435 1.00 85.50 203 ASN A O 1
ATOM 1731 N N . MET A 1 204 ? -19.641 10.375 39.294 1.00 86.62 204 MET A N 1
ATOM 1732 C CA . MET A 1 204 ? -20.994 10.905 39.074 1.00 86.62 204 MET A CA 1
ATOM 1733 C C . MET A 1 204 ? -22.039 10.367 40.057 1.00 86.62 204 MET A C 1
ATOM 1735 O O . MET A 1 204 ? -21.911 9.277 40.625 1.00 86.62 204 MET A O 1
ATOM 1739 N N . THR A 1 205 ? -23.136 11.111 40.225 1.00 91.56 205 THR A N 1
ATOM 1740 C CA . THR A 1 205 ? -24.282 10.663 41.029 1.00 91.56 205 THR A CA 1
ATOM 1741 C C . THR A 1 205 ? -25.054 9.523 40.349 1.00 91.56 205 THR A C 1
ATOM 1743 O O . THR A 1 205 ? -24.903 9.245 39.160 1.00 91.56 205 THR A O 1
ATOM 1746 N N . SER A 1 206 ? -25.916 8.819 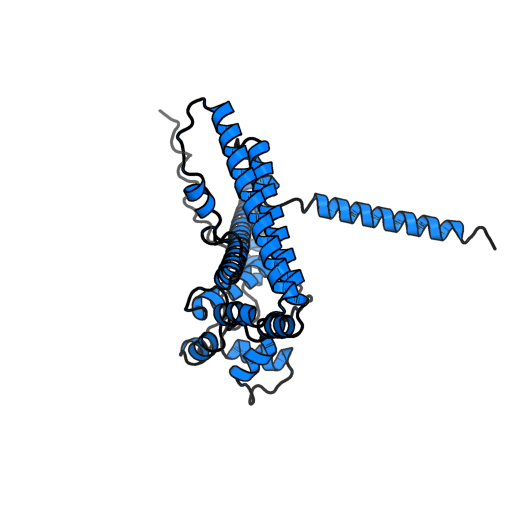41.096 1.00 85.12 206 SER A N 1
ATOM 1747 C CA . SER A 1 206 ? -26.681 7.686 40.544 1.00 85.12 206 SER A CA 1
ATOM 1748 C C . SER A 1 206 ? -27.602 8.075 39.381 1.00 85.12 206 SER A C 1
ATOM 1750 O O . SER A 1 206 ? -27.733 7.298 38.443 1.00 85.12 206 SER A O 1
ATOM 1752 N N . GLN A 1 207 ? -28.221 9.260 39.433 1.00 88.56 207 GLN A N 1
ATOM 1753 C CA . GLN A 1 207 ? -29.104 9.743 38.364 1.00 88.56 207 GLN A CA 1
ATOM 1754 C C . GLN A 1 207 ? -28.319 10.182 37.118 1.00 88.56 207 GLN A C 1
ATOM 1756 O O . GLN A 1 207 ? -28.750 9.917 35.998 1.00 88.56 207 GLN A O 1
ATOM 1761 N N . GLU A 1 208 ? -27.156 10.815 37.298 1.00 86.75 208 GLU A N 1
ATOM 1762 C CA . GLU A 1 208 ? -26.276 11.218 36.191 1.00 86.75 208 GLU A CA 1
ATOM 1763 C C . GLU A 1 208 ? -25.688 10.006 35.463 1.00 86.75 208 GLU A C 1
ATOM 1765 O O . GLU A 1 208 ? -25.716 9.971 34.234 1.00 86.75 208 GLU A O 1
ATOM 1770 N N . ARG A 1 209 ? -25.254 8.974 36.203 1.00 88.25 209 ARG A N 1
ATOM 1771 C CA . ARG A 1 209 ? -24.775 7.713 35.613 1.00 88.25 209 ARG A CA 1
ATOM 1772 C C . ARG A 1 209 ? -25.824 7.052 34.726 1.00 88.25 209 ARG A C 1
ATO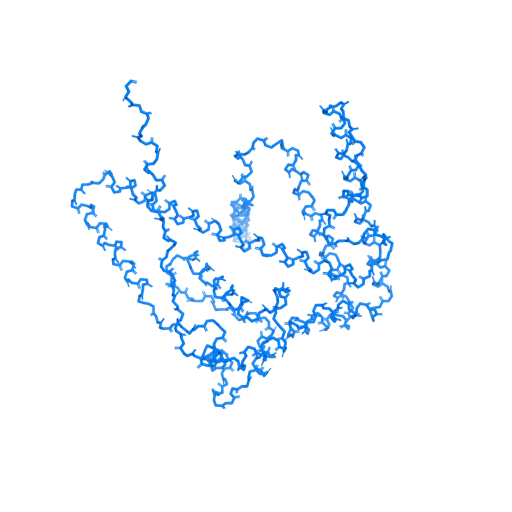M 1774 O O . ARG A 1 209 ? -25.515 6.667 33.604 1.00 88.25 209 ARG A O 1
ATOM 1781 N N . GLU A 1 210 ? -27.064 6.945 35.206 1.00 89.56 210 GLU A N 1
ATOM 1782 C CA . GLU A 1 210 ? -28.148 6.331 34.430 1.00 89.56 210 GLU A CA 1
ATOM 1783 C C . GLU A 1 210 ? -28.432 7.118 33.139 1.00 89.56 210 GLU A C 1
ATOM 1785 O O . GLU A 1 210 ? -28.700 6.534 32.087 1.00 89.56 210 GLU A O 1
ATOM 1790 N N . ARG A 1 211 ? -28.332 8.452 33.197 1.00 87.81 211 ARG A N 1
ATOM 1791 C CA . ARG A 1 211 ? -28.477 9.310 32.020 1.00 87.81 211 ARG A CA 1
ATOM 1792 C C . ARG A 1 211 ? -27.330 9.123 31.023 1.00 87.81 211 ARG A C 1
ATOM 1794 O O . ARG A 1 211 ? -27.618 8.921 29.848 1.00 87.81 211 ARG A O 1
ATOM 1801 N N . GLU A 1 212 ? -26.070 9.138 31.461 1.00 86.19 212 GLU A N 1
ATOM 1802 C CA . GLU A 1 212 ? -24.911 8.939 30.569 1.00 86.19 212 GLU A CA 1
ATOM 1803 C C . GLU A 1 212 ? -24.901 7.527 29.957 1.00 86.19 212 GLU A C 1
ATOM 1805 O O . GLU A 1 212 ? -24.570 7.349 28.785 1.00 86.19 212 GLU A O 1
ATOM 1810 N N . GLU A 1 213 ? -25.309 6.502 30.710 1.00 87.31 213 GLU A N 1
ATOM 1811 C CA . GLU A 1 213 ? -25.474 5.143 30.183 1.00 87.31 213 GLU A CA 1
ATOM 1812 C C . GLU A 1 213 ? -26.580 5.051 29.129 1.00 87.31 213 GLU A C 1
ATOM 1814 O O . GLU A 1 213 ? -26.403 4.352 28.126 1.00 87.31 213 GLU A O 1
ATOM 1819 N N . ARG A 1 214 ? -27.693 5.767 29.327 1.00 87.44 214 ARG A N 1
ATOM 1820 C CA . ARG A 1 214 ? -28.781 5.853 28.348 1.00 87.44 214 ARG A CA 1
ATOM 1821 C C . ARG A 1 214 ? -28.327 6.570 27.081 1.00 87.44 214 ARG A C 1
ATOM 1823 O O . ARG A 1 214 ? -28.456 6.001 26.006 1.00 87.44 214 ARG A O 1
ATOM 1830 N N . GLU A 1 215 ? -27.706 7.741 27.206 1.00 85.50 215 GLU A N 1
ATOM 1831 C CA . GLU A 1 215 ? -27.176 8.504 26.067 1.00 85.50 215 GLU A CA 1
ATOM 1832 C C . GLU A 1 215 ? -26.103 7.707 25.305 1.00 85.50 215 GLU A C 1
ATOM 1834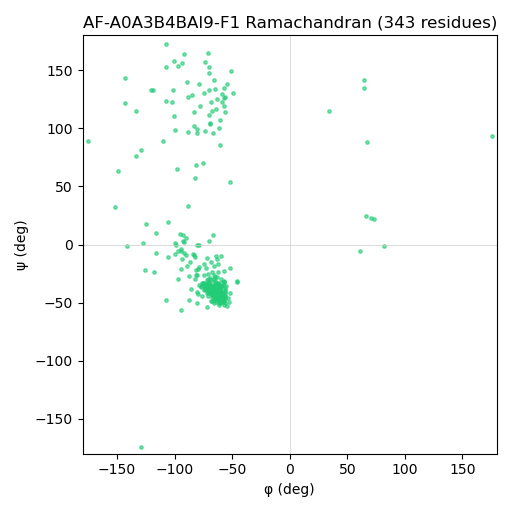 O O . GLU A 1 215 ? -26.095 7.681 24.075 1.00 85.50 215 GLU A O 1
ATOM 1839 N N . HIS A 1 216 ? -25.221 6.989 26.008 1.00 82.69 216 HIS A N 1
ATOM 1840 C CA . HIS A 1 216 ? -24.232 6.117 25.372 1.00 82.69 216 HIS A CA 1
ATOM 1841 C C . HIS A 1 216 ? -24.882 4.931 24.647 1.00 82.69 216 HIS A C 1
ATOM 1843 O O . HIS A 1 216 ? -24.449 4.566 23.553 1.00 82.69 216 HIS A O 1
ATOM 1849 N N . ARG A 1 217 ? -25.926 4.324 25.227 1.00 83.50 217 ARG A N 1
ATOM 1850 C CA . ARG A 1 217 ? -26.696 3.261 24.568 1.00 83.50 217 ARG A CA 1
ATOM 1851 C C . ARG A 1 217 ? -27.393 3.785 23.317 1.00 83.50 217 ARG A C 1
ATOM 1853 O O . ARG A 1 217 ? -27.274 3.156 22.275 1.00 83.50 217 ARG A O 1
ATOM 1860 N N . GLU A 1 218 ? -28.042 4.941 23.406 1.00 85.00 218 GLU A N 1
ATOM 1861 C CA . GLU A 1 218 ? -28.709 5.588 22.275 1.00 85.00 218 GLU A CA 1
ATOM 1862 C C . GLU A 1 218 ? -27.721 5.930 21.159 1.00 85.00 218 GLU A C 1
ATOM 1864 O O . GLU A 1 218 ? -28.006 5.646 20.001 1.00 85.00 218 GLU A O 1
ATOM 1869 N N . LYS A 1 219 ? -26.535 6.466 21.482 1.00 76.94 219 LYS A N 1
ATOM 1870 C CA . LYS A 1 219 ? -25.469 6.690 20.490 1.00 76.94 219 LYS A CA 1
ATOM 1871 C C . LYS A 1 219 ? -25.041 5.383 19.824 1.00 76.94 219 LYS A C 1
ATOM 1873 O O . LYS A 1 219 ? -25.019 5.312 18.604 1.00 76.94 219 LYS A O 1
ATOM 1878 N N . ARG A 1 220 ? -24.804 4.312 20.591 1.00 76.19 220 ARG A N 1
ATOM 1879 C CA . ARG A 1 220 ? -24.488 2.989 20.016 1.00 76.19 220 ARG A CA 1
ATOM 1880 C C . ARG A 1 220 ? -25.606 2.453 19.126 1.00 76.19 220 ARG A C 1
ATOM 1882 O O . ARG A 1 220 ? -25.320 1.851 18.103 1.00 76.19 220 ARG A O 1
ATOM 1889 N N . GLU A 1 221 ? -26.862 2.629 19.518 1.00 79.38 221 GLU A N 1
ATOM 1890 C CA . GLU A 1 221 ? -28.007 2.206 18.708 1.00 79.38 221 GLU A CA 1
ATOM 1891 C C . GLU A 1 221 ? -28.166 3.050 17.445 1.00 79.38 221 GLU A C 1
ATOM 1893 O O . GLU A 1 221 ? -28.544 2.502 16.417 1.00 79.38 221 GLU A O 1
ATOM 1898 N N . LYS A 1 222 ? -27.856 4.350 17.497 1.00 75.75 222 LYS A N 1
ATOM 1899 C CA . LYS A 1 222 ? -27.782 5.204 16.306 1.00 75.75 222 LYS A CA 1
ATOM 1900 C C . LYS A 1 222 ? -26.673 4.741 15.365 1.00 75.75 222 LYS A C 1
ATOM 1902 O O . LYS A 1 222 ? -26.953 4.561 14.194 1.00 75.75 222 LYS A O 1
ATOM 1907 N N . HIS A 1 223 ? -25.479 4.441 15.881 1.00 66.75 223 HIS A N 1
ATOM 1908 C CA . HIS A 1 223 ? -24.357 3.959 15.061 1.00 66.75 223 HIS A CA 1
ATOM 1909 C C . HIS A 1 223 ? -24.645 2.585 14.430 1.00 66.75 223 HIS A C 1
ATOM 1911 O O . HIS A 1 223 ? -24.133 2.272 13.369 1.00 66.75 223 HIS A O 1
ATOM 1917 N N . LYS A 1 224 ? -25.489 1.756 15.058 1.00 69.88 224 LYS A N 1
ATOM 1918 C CA . LYS A 1 224 ? -25.968 0.491 14.467 1.00 69.88 224 LYS A CA 1
ATOM 1919 C C . LYS A 1 224 ? -27.018 0.682 13.374 1.00 69.88 224 LYS A C 1
ATOM 1921 O O . LYS A 1 224 ? -27.333 -0.267 12.668 1.00 69.88 224 LYS A O 1
ATOM 1926 N N . LYS A 1 225 ? -27.632 1.862 13.296 1.00 68.38 225 LYS A N 1
ATOM 1927 C CA . LYS A 1 225 ? -28.656 2.199 12.307 1.00 68.38 225 LYS A CA 1
ATOM 1928 C C . LYS A 1 225 ? -27.999 2.973 11.169 1.00 68.38 225 LYS A C 1
ATOM 1930 O O . LYS A 1 225 ? -28.304 4.143 10.974 1.00 68.38 225 LYS A O 1
ATOM 1935 N N . HIS A 1 226 ? -27.104 2.309 10.451 1.00 64.50 226 HIS A N 1
ATOM 1936 C CA . HIS A 1 226 ? -26.591 2.798 9.176 1.00 64.50 226 HIS A CA 1
ATOM 1937 C C . HIS A 1 226 ? -27.427 2.207 8.024 1.00 64.50 226 HIS A C 1
ATOM 1939 O O . HIS A 1 226 ? -28.070 1.162 8.207 1.00 64.50 226 HIS A O 1
ATOM 1945 N N . PRO A 1 227 ? -27.466 2.860 6.848 1.00 68.25 227 PRO A N 1
ATOM 1946 C CA . PRO A 1 227 ? -27.946 2.231 5.622 1.00 68.25 227 PRO A CA 1
ATOM 1947 C C . PRO A 1 227 ? -27.240 0.892 5.400 1.00 68.25 227 PRO A C 1
ATOM 1949 O O . PRO A 1 227 ? -26.101 0.700 5.824 1.00 68.25 227 PRO A O 1
ATOM 1952 N N . LYS A 1 228 ? -27.930 -0.058 4.771 1.00 71.38 228 LYS A N 1
ATOM 1953 C CA . LYS A 1 228 ? -27.345 -1.357 4.443 1.00 71.38 228 LYS A CA 1
ATOM 1954 C C . LYS A 1 228 ? -26.115 -1.134 3.554 1.00 71.38 228 LYS A C 1
ATOM 1956 O O . LYS A 1 228 ? -26.241 -0.506 2.512 1.00 71.38 228 LYS A O 1
ATOM 1961 N N . LEU A 1 229 ? -24.962 -1.627 4.000 1.00 78.25 229 LEU A N 1
ATOM 1962 C CA . LEU A 1 229 ? -23.710 -1.584 3.251 1.00 78.25 229 LEU A CA 1
ATOM 1963 C C . LEU A 1 229 ? -23.477 -2.960 2.628 1.00 78.25 229 LEU A C 1
ATOM 1965 O O . LEU A 1 229 ? -23.633 -3.979 3.306 1.00 78.25 229 LEU A O 1
ATOM 1969 N N . ASN A 1 230 ? -23.126 -2.985 1.347 1.00 81.94 230 ASN A N 1
ATOM 1970 C CA . ASN A 1 230 ? -22.780 -4.219 0.647 1.00 81.94 230 ASN A CA 1
ATOM 1971 C C . ASN A 1 230 ? -21.439 -4.770 1.159 1.00 81.94 230 ASN A C 1
ATOM 1973 O O . ASN A 1 230 ? -20.558 -3.995 1.544 1.00 81.94 230 ASN A O 1
ATOM 1977 N N . HIS A 1 231 ? -21.275 -6.100 1.169 1.00 82.75 231 HIS A N 1
ATOM 1978 C CA . HIS A 1 231 ? -19.993 -6.724 1.516 1.00 82.75 231 HIS A CA 1
ATOM 1979 C C . HIS A 1 231 ? -18.870 -6.223 0.586 1.00 82.75 231 HIS A C 1
ATOM 1981 O O . HIS A 1 231 ? -19.083 -6.168 -0.634 1.00 82.75 231 HIS A O 1
ATOM 1987 N N . PRO A 1 232 ? -17.689 -5.864 1.118 1.00 81.62 232 PRO A N 1
ATOM 1988 C CA . PRO A 1 232 ? -16.548 -5.423 0.327 1.00 81.62 232 PRO A CA 1
ATOM 1989 C C . PRO A 1 232 ? -16.144 -6.45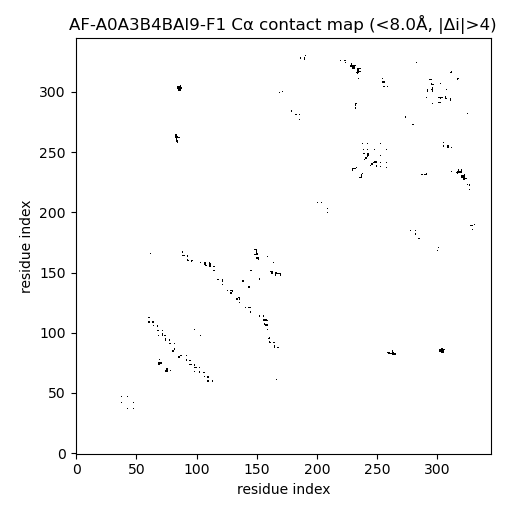4 -0.736 1.00 81.62 232 PRO A C 1
ATOM 1991 O O . PRO A 1 232 ? -15.910 -7.614 -0.429 1.00 81.62 232 PRO A O 1
ATOM 1994 N N . GLY A 1 233 ? -16.047 -6.036 -1.995 1.00 80.25 233 GLY A N 1
ATOM 1995 C CA . GLY A 1 233 ? -15.717 -6.891 -3.135 1.00 80.25 233 GLY A CA 1
ATOM 1996 C C . GLY A 1 233 ? -16.887 -7.692 -3.720 1.00 80.25 233 GLY A C 1
ATOM 1997 O O . GLY A 1 233 ? -16.676 -8.381 -4.715 1.00 80.25 233 GLY A O 1
ATOM 1998 N N . SER A 1 234 ? -18.103 -7.599 -3.165 1.00 87.44 234 SER A N 1
ATOM 1999 C CA . SER A 1 234 ? -19.282 -8.339 -3.657 1.00 87.44 234 SER A CA 1
ATOM 2000 C C . SER A 1 234 ? -19.846 -7.791 -4.973 1.00 87.44 234 SER A C 1
ATOM 2002 O O . SER A 1 234 ? -19.677 -6.615 -5.297 1.00 87.44 234 SER A O 1
ATOM 2004 N N . GLU A 1 235 ? -20.570 -8.627 -5.728 1.00 89.38 235 GLU A N 1
ATOM 2005 C CA . GLU A 1 235 ? -21.180 -8.225 -7.004 1.00 89.38 235 GLU A CA 1
ATOM 2006 C C . GLU A 1 235 ? -22.099 -7.003 -6.857 1.00 89.38 235 GLU A C 1
ATOM 2008 O O . GLU A 1 235 ? -22.046 -6.099 -7.691 1.00 89.38 235 GLU A O 1
ATOM 2013 N N . ASP A 1 236 ? -22.901 -6.958 -5.791 1.00 88.44 236 ASP A N 1
ATOM 2014 C CA . ASP A 1 236 ? -23.815 -5.848 -5.506 1.00 88.44 236 ASP A CA 1
ATOM 2015 C C . ASP A 1 236 ? -23.048 -4.542 -5.266 1.00 88.44 236 ASP A C 1
ATOM 2017 O O . ASP A 1 236 ? -23.405 -3.515 -5.841 1.00 88.44 236 ASP A O 1
ATOM 2021 N N . GLN A 1 237 ? -21.951 -4.588 -4.497 1.00 87.00 237 GLN A N 1
ATOM 2022 C CA . GLN A 1 237 ? -21.110 -3.411 -4.268 1.00 87.00 237 GLN A CA 1
ATOM 2023 C C . GLN A 1 237 ? -20.485 -2.910 -5.576 1.00 87.00 237 GLN A C 1
ATOM 2025 O O . GLN A 1 237 ? -20.443 -1.708 -5.833 1.00 87.00 237 GLN A O 1
ATOM 2030 N N . LEU A 1 238 ? -19.990 -3.816 -6.427 1.00 88.44 238 LEU A N 1
ATOM 2031 C CA . LEU A 1 238 ? -19.361 -3.412 -7.687 1.00 88.44 238 LEU A CA 1
ATOM 2032 C C . LEU A 1 238 ? -20.381 -2.833 -8.677 1.00 88.44 238 LEU A C 1
ATOM 2034 O O . LEU A 1 238 ? -20.059 -1.891 -9.401 1.00 88.44 238 LEU A O 1
ATOM 2038 N N . LYS A 1 239 ? -21.610 -3.363 -8.706 1.00 88.25 239 LYS A N 1
ATOM 2039 C CA . LYS A 1 239 ? -22.709 -2.809 -9.514 1.00 88.25 239 LYS A CA 1
ATOM 2040 C C . LYS A 1 239 ? -23.170 -1.446 -9.012 1.00 88.25 239 LYS A C 1
ATOM 2042 O O . LYS A 1 239 ? -23.417 -0.570 -9.834 1.00 88.25 239 LYS A O 1
ATOM 2047 N N . GLU A 1 240 ? -23.237 -1.257 -7.697 1.00 86.19 240 GLU A N 1
ATOM 2048 C CA . GLU A 1 240 ? -23.536 0.039 -7.082 1.00 86.19 240 GLU A CA 1
ATOM 2049 C C . GLU A 1 240 ? -22.507 1.088 -7.516 1.00 86.19 240 GLU A C 1
ATOM 2051 O O . GLU A 1 240 ? -22.882 2.126 -8.051 1.00 86.19 240 GLU A O 1
ATOM 2056 N N . VAL A 1 241 ? -21.208 0.781 -7.418 1.00 85.62 241 VAL A N 1
ATOM 2057 C CA . VAL A 1 241 ? -20.142 1.679 -7.899 1.00 85.62 241 VAL A CA 1
ATOM 2058 C C . VAL A 1 241 ? -20.268 1.948 -9.407 1.00 85.62 241 VAL A C 1
ATOM 2060 O O . VAL A 1 241 ? -20.168 3.097 -9.838 1.00 85.62 241 VAL A O 1
ATOM 2063 N N . TRP A 1 242 ? -20.541 0.919 -10.214 1.00 85.62 242 TRP A N 1
ATOM 2064 C CA . TRP A 1 242 ? -20.733 1.040 -11.667 1.00 85.62 242 TRP A CA 1
ATOM 2065 C C . TRP A 1 242 ? -21.910 1.955 -12.045 1.00 85.62 242 TRP A C 1
ATOM 2067 O O . TRP A 1 242 ? -21.827 2.731 -12.997 1.00 85.62 242 TRP A O 1
ATOM 2077 N N . HIS A 1 243 ? -23.001 1.900 -11.286 1.00 87.25 243 HIS A N 1
ATOM 2078 C CA . HIS A 1 243 ? -24.175 2.731 -11.522 1.00 87.25 243 HIS A CA 1
ATOM 2079 C C . HIS A 1 243 ? -24.016 4.146 -10.956 1.00 87.25 243 HIS A C 1
ATOM 2081 O O . HIS A 1 243 ? -24.243 5.126 -11.666 1.00 87.25 243 HIS A O 1
ATOM 2087 N N . GLU A 1 244 ? -23.612 4.272 -9.693 1.00 83.88 244 GLU A N 1
ATOM 2088 C CA . GLU A 1 244 ? -23.580 5.554 -8.987 1.00 83.88 244 GLU A CA 1
ATOM 2089 C C . GLU A 1 244 ? -22.353 6.399 -9.336 1.00 83.88 244 GLU A C 1
ATOM 2091 O O . GLU A 1 244 ? -22.484 7.606 -9.544 1.00 83.88 244 GLU A O 1
ATOM 2096 N N . THR A 1 245 ? -21.168 5.783 -9.423 1.00 79.69 245 THR A N 1
ATOM 2097 C CA . THR A 1 245 ? -19.911 6.501 -9.702 1.00 79.69 245 THR A CA 1
ATOM 2098 C C . THR A 1 245 ? -19.664 6.640 -11.201 1.00 79.69 245 THR A C 1
ATOM 2100 O O . THR A 1 245 ? -19.367 7.740 -11.670 1.00 79.69 245 THR A O 1
ATOM 2103 N N . ASP A 1 246 ? -19.810 5.553 -11.969 1.00 79.75 246 ASP A N 1
ATOM 2104 C CA . ASP A 1 246 ? -19.520 5.588 -13.412 1.00 79.75 246 ASP A CA 1
ATOM 2105 C C . ASP A 1 246 ? -20.722 6.040 -14.261 1.00 79.75 246 ASP A C 1
ATOM 2107 O O . ASP A 1 246 ? -20.554 6.386 -15.435 1.00 79.75 246 ASP A O 1
ATOM 2111 N N . GLY A 1 247 ? -21.936 6.055 -13.695 1.00 85.88 247 GLY A N 1
ATOM 2112 C CA . GLY A 1 247 ? -23.159 6.402 -14.424 1.00 85.88 247 GLY A CA 1
ATOM 2113 C C . GLY A 1 247 ? -23.521 5.395 -15.521 1.00 85.88 247 GLY A C 1
ATOM 2114 O O . GLY A 1 247 ? -24.163 5.770 -16.508 1.00 85.88 247 GLY A O 1
ATOM 2115 N N . LEU A 1 248 ? -23.063 4.146 -15.396 1.00 88.75 248 LEU A N 1
ATOM 2116 C CA . LEU A 1 248 ? -23.286 3.070 -16.361 1.00 88.75 248 LEU A CA 1
ATOM 2117 C C . LEU A 1 248 ? -24.464 2.184 -15.927 1.00 88.75 248 LEU A C 1
ATOM 2119 O O . LEU A 1 248 ? -24.787 2.077 -14.749 1.00 88.75 248 LEU A O 1
ATOM 2123 N N . ASP A 1 249 ? -25.132 1.538 -16.884 1.00 89.12 249 ASP A N 1
ATOM 2124 C CA . ASP A 1 249 ? -26.271 0.663 -16.578 1.00 89.12 249 ASP A CA 1
ATOM 2125 C C . ASP A 1 249 ? -25.795 -0.622 -15.874 1.00 89.12 249 ASP A C 1
ATOM 2127 O O . ASP A 1 249 ? -24.859 -1.286 -16.335 1.00 89.12 249 ASP A O 1
ATOM 2131 N N . GLU A 1 250 ? -26.464 -0.997 -14.780 1.00 88.75 250 GLU A N 1
ATOM 2132 C CA . GLU A 1 250 ? -26.230 -2.248 -14.050 1.00 88.75 250 GLU A CA 1
ATOM 2133 C C . GLU A 1 250 ? -26.403 -3.479 -14.953 1.00 88.75 250 GLU A C 1
ATOM 2135 O O . GLU A 1 250 ? -25.715 -4.487 -14.771 1.00 88.75 250 GLU A O 1
ATOM 2140 N N . ALA A 1 251 ? -27.299 -3.408 -15.947 1.00 88.44 251 ALA A N 1
ATOM 2141 C CA . ALA A 1 251 ? -27.541 -4.501 -16.890 1.00 88.44 251 ALA A CA 1
ATOM 2142 C C . ALA A 1 251 ? -26.328 -4.797 -17.792 1.00 88.44 251 ALA A C 1
ATOM 2144 O O . ALA A 1 251 ? -26.157 -5.934 -18.239 1.00 88.44 251 ALA A O 1
ATOM 2145 N N . ASP A 1 252 ? -25.476 -3.794 -18.018 1.00 91.12 252 ASP A N 1
ATOM 2146 C CA . ASP A 1 252 ? -24.257 -3.890 -18.824 1.00 91.12 252 ASP A CA 1
ATOM 2147 C C . ASP A 1 252 ? -23.008 -4.174 -17.968 1.00 91.12 252 ASP A C 1
ATOM 2149 O O . ASP A 1 252 ? -21.878 -4.129 -18.471 1.00 91.12 252 ASP A O 1
ATOM 2153 N N . PHE A 1 253 ? -23.189 -4.480 -16.677 1.00 90.56 253 PHE A N 1
ATOM 2154 C CA . PHE A 1 253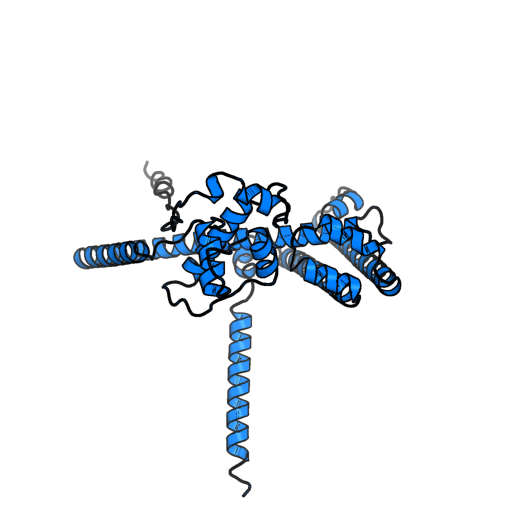 ? -22.083 -4.739 -15.765 1.00 90.56 253 PHE A CA 1
ATOM 2155 C C . PHE A 1 253 ? -21.189 -5.876 -16.271 1.00 90.56 253 PHE A C 1
ATOM 2157 O O . PHE A 1 253 ? -21.622 -7.003 -16.531 1.00 90.56 253 PHE A O 1
ATOM 2164 N N . ASN A 1 254 ? -19.896 -5.579 -16.378 1.00 88.69 254 ASN A N 1
ATOM 2165 C CA . ASN A 1 254 ? -18.883 -6.544 -16.767 1.00 88.69 254 ASN A CA 1
ATOM 2166 C C . ASN A 1 254 ? -17.688 -6.435 -15.811 1.00 88.69 254 ASN A C 1
ATOM 2168 O O . ASN A 1 254 ? -16.982 -5.426 -15.871 1.00 88.69 254 ASN A O 1
ATOM 2172 N N . PRO A 1 255 ? -17.391 -7.472 -15.001 1.00 87.19 255 PRO A N 1
ATOM 2173 C CA . PRO A 1 255 ? -16.308 -7.415 -14.019 1.00 87.19 255 PRO A CA 1
ATOM 2174 C C . PRO A 1 255 ? -14.951 -7.059 -14.632 1.00 87.19 255 PRO A C 1
ATOM 2176 O O . PRO A 1 255 ? -14.166 -6.319 -14.050 1.00 87.19 255 PRO A O 1
ATOM 2179 N N . LYS A 1 256 ? -14.678 -7.530 -15.853 1.00 84.12 256 LYS A N 1
ATOM 2180 C CA . LYS A 1 256 ? -13.421 -7.243 -16.544 1.00 84.12 256 LYS A CA 1
ATOM 2181 C C . LYS A 1 256 ? -13.311 -5.773 -16.940 1.00 84.12 256 LYS A C 1
ATOM 2183 O O . LYS A 1 256 ? -12.235 -5.187 -16.853 1.00 84.12 256 LYS A O 1
ATOM 2188 N N . THR A 1 257 ? -14.406 -5.184 -17.409 1.00 83.25 257 THR A N 1
ATOM 2189 C CA . THR A 1 257 ? -14.452 -3.761 -17.758 1.00 83.25 257 THR A CA 1
ATOM 2190 C C . THR A 1 257 ? -14.411 -2.897 -16.500 1.00 83.25 257 THR A C 1
ATOM 2192 O O . THR A 1 257 ? -13.660 -1.927 -16.478 1.00 83.25 257 THR A O 1
ATOM 2195 N N . PHE A 1 258 ? -15.121 -3.303 -15.442 1.00 83.50 258 PHE A N 1
ATOM 2196 C CA . PHE A 1 258 ? -15.071 -2.679 -14.118 1.00 83.50 258 PHE A CA 1
ATOM 2197 C C . PHE A 1 258 ? -13.638 -2.607 -13.587 1.00 83.50 258 PHE A C 1
ATOM 2199 O O . PHE A 1 258 ? -13.140 -1.521 -13.302 1.00 83.50 258 PHE A O 1
ATOM 2206 N N . PHE A 1 259 ? -12.931 -3.741 -13.563 1.00 78.88 259 PHE A N 1
ATOM 2207 C CA . PHE A 1 259 ? -11.543 -3.807 -13.101 1.00 78.88 259 PHE A CA 1
ATOM 2208 C C . PHE A 1 259 ? -10.615 -2.865 -13.887 1.00 78.88 259 PHE A C 1
ATOM 2210 O O . PHE A 1 259 ? -9.704 -2.267 -13.327 1.00 78.88 259 PHE A O 1
ATOM 2217 N N . ARG A 1 260 ? -10.857 -2.691 -15.192 1.00 74.56 260 ARG A N 1
ATOM 2218 C CA . ARG A 1 260 ? -10.064 -1.800 -16.057 1.00 74.56 260 ARG A CA 1
ATOM 2219 C C . ARG A 1 260 ? -10.360 -0.318 -15.850 1.00 74.56 260 ARG A C 1
ATOM 2221 O O . ARG A 1 260 ? -9.464 0.495 -16.044 1.00 74.56 260 ARG A O 1
ATOM 2228 N N . LEU A 1 261 ? -11.603 0.027 -15.520 1.00 72.75 261 LEU A N 1
ATOM 2229 C CA . LEU A 1 261 ? -12.018 1.399 -15.220 1.00 72.75 261 LEU A CA 1
ATOM 2230 C C . LEU A 1 261 ? -11.451 1.841 -13.866 1.00 72.75 261 LEU A C 1
ATOM 2232 O O . LEU A 1 261 ? -10.713 2.824 -13.799 1.00 72.75 261 LEU A O 1
ATOM 2236 N N . HIS A 1 262 ? -11.712 1.049 -12.825 1.00 70.75 262 HIS A N 1
ATOM 2237 C CA . HIS A 1 262 ? -11.351 1.349 -11.431 1.00 70.75 262 HIS A CA 1
ATOM 2238 C C . HIS A 1 262 ? -9.924 0.979 -11.058 1.00 70.75 262 HIS A C 1
ATOM 2240 O O . HIS A 1 262 ? -9.428 1.381 -10.008 1.00 70.75 262 HIS A O 1
ATOM 2246 N N . GLY A 1 263 ? -9.223 0.273 -11.943 1.00 56.84 263 GLY A N 1
ATOM 2247 C CA . GLY A 1 263 ? -7.792 0.079 -11.814 1.00 56.84 263 GLY A CA 1
ATOM 2248 C C . GLY A 1 263 ? -7.036 1.403 -11.753 1.00 56.84 263 GLY A C 1
ATOM 2249 O O . GLY A 1 263 ? -5.963 1.408 -11.175 1.00 56.84 263 GLY A O 1
ATOM 2250 N N . THR A 1 264 ? -7.603 2.508 -12.270 1.00 43.09 264 THR A N 1
ATOM 2251 C CA . THR A 1 264 ? -7.017 3.857 -12.280 1.00 43.09 264 THR A CA 1
ATOM 2252 C C . THR A 1 264 ? -7.571 4.735 -11.160 1.00 43.09 264 THR A C 1
ATOM 2254 O O . THR A 1 264 ? -8.598 5.382 -11.322 1.00 43.09 264 THR A O 1
ATOM 2257 N N . THR A 1 265 ? -6.816 4.845 -10.067 1.00 35.66 265 THR A N 1
ATOM 2258 C CA . THR A 1 265 ? -7.018 5.777 -8.935 1.00 35.66 265 THR A CA 1
ATOM 2259 C C . THR A 1 265 ? -8.294 5.584 -8.092 1.00 35.66 265 THR A C 1
ATOM 2261 O O . THR A 1 265 ? -9.390 5.474 -8.630 1.00 35.66 265 THR A O 1
ATOM 2264 N N . PRO A 1 266 ? -8.190 5.615 -6.748 1.00 40.62 266 PRO A N 1
ATOM 2265 C CA . PRO A 1 266 ? -9.363 5.539 -5.887 1.00 40.62 266 PRO A CA 1
ATOM 2266 C C . PRO A 1 266 ? -10.209 6.811 -6.022 1.00 40.62 266 PRO A C 1
ATOM 2268 O O . PRO A 1 266 ? -9.728 7.918 -5.765 1.00 40.62 266 PRO A O 1
ATOM 2271 N N . ALA A 1 267 ? -11.476 6.642 -6.400 1.00 38.84 267 ALA A N 1
ATOM 2272 C CA . ALA A 1 267 ? -12.494 7.673 -6.270 1.00 38.84 267 ALA A CA 1
ATOM 2273 C C . ALA A 1 267 ? -12.697 7.968 -4.775 1.00 38.84 267 ALA A C 1
ATOM 2275 O O . ALA A 1 267 ? -13.068 7.089 -3.998 1.00 38.84 267 ALA A O 1
ATOM 2276 N N . TYR A 1 268 ? -12.384 9.195 -4.359 1.00 42.44 268 TYR A N 1
ATOM 2277 C CA . TYR A 1 268 ? -12.622 9.670 -3.000 1.00 42.44 268 TYR A CA 1
ATOM 2278 C C . TYR A 1 268 ? -13.782 10.656 -3.021 1.00 42.44 268 TYR A C 1
ATOM 2280 O O . TYR A 1 268 ? -13.701 11.669 -3.718 1.00 42.44 268 TYR A O 1
ATOM 2288 N N . ASP A 1 269 ? -14.812 10.378 -2.225 1.00 41.16 269 ASP A N 1
ATOM 2289 C CA . ASP A 1 269 ? -15.862 11.338 -1.902 1.00 41.16 269 ASP A CA 1
ATOM 2290 C C . ASP A 1 269 ? -15.598 11.941 -0.500 1.00 41.16 269 ASP A C 1
ATOM 2292 O O . ASP A 1 269 ? -15.664 11.222 0.504 1.00 41.16 269 ASP A O 1
ATOM 2296 N N . PRO A 1 270 ? -15.235 13.237 -0.401 1.00 44.44 270 PRO A N 1
ATOM 2297 C CA . PRO A 1 270 ? -14.988 13.926 0.864 1.00 44.44 270 PRO A CA 1
ATOM 2298 C C . PRO A 1 270 ? -16.231 14.229 1.708 1.00 44.44 270 PRO A C 1
ATOM 2300 O O . PRO A 1 270 ? -16.051 14.680 2.840 1.00 44.44 270 PRO A O 1
ATOM 2303 N N . GLU A 1 271 ? -17.451 14.090 1.180 1.00 43.88 271 GLU A N 1
ATOM 2304 C CA . GLU A 1 271 ? -18.639 14.744 1.759 1.00 43.88 271 GLU A CA 1
ATOM 2305 C C . GLU A 1 271 ? -19.432 13.904 2.775 1.00 43.88 271 GLU A C 1
ATOM 2307 O O . GLU A 1 271 ? -20.486 14.341 3.238 1.00 43.88 271 GLU A O 1
ATOM 2312 N N . ASN A 1 272 ? -18.941 12.734 3.195 1.00 49.12 272 ASN A N 1
ATOM 2313 C CA . ASN A 1 272 ? -19.681 11.919 4.162 1.00 49.12 272 ASN A CA 1
ATOM 2314 C C . ASN A 1 272 ? -19.483 12.424 5.612 1.00 49.12 272 ASN A C 1
ATOM 2316 O O . ASN A 1 272 ? -18.491 12.112 6.272 1.00 49.12 272 ASN A O 1
ATOM 2320 N N . GLU A 1 273 ? -20.424 13.242 6.095 1.00 46.03 273 GLU A N 1
ATOM 2321 C CA . GLU A 1 273 ? -20.460 13.826 7.446 1.00 46.03 273 GLU A CA 1
ATOM 2322 C C . GLU A 1 273 ? -21.030 12.849 8.504 1.00 46.03 273 GLU A C 1
ATOM 2324 O O . GLU A 1 273 ? -22.107 13.084 9.059 1.00 46.03 273 GLU A O 1
ATOM 2329 N N . GLU A 1 274 ? -20.314 11.769 8.834 1.00 44.31 274 GLU A N 1
ATOM 2330 C CA . GLU A 1 274 ? -20.649 10.923 9.998 1.00 44.31 274 GLU A CA 1
ATOM 2331 C C . GLU A 1 274 ? -19.662 11.083 11.178 1.00 44.31 274 GLU A C 1
ATOM 2333 O O . GLU A 1 274 ? -18.511 11.497 11.030 1.00 44.31 274 GLU A O 1
ATOM 2338 N N . ASP A 1 275 ? -20.160 10.831 12.397 1.00 51.19 275 ASP A N 1
ATOM 2339 C CA . ASP A 1 275 ? -19.476 11.083 13.675 1.00 51.19 275 ASP A CA 1
ATOM 2340 C C . ASP A 1 275 ? -18.207 10.209 13.861 1.00 51.19 275 ASP A C 1
ATOM 2342 O O . ASP A 1 275 ? -18.245 8.991 13.727 1.00 51.19 275 ASP A O 1
ATOM 2346 N N . ASP A 1 276 ? -17.112 10.854 14.296 1.00 65.19 276 ASP A N 1
ATOM 2347 C CA . ASP A 1 276 ? -15.753 10.315 14.540 1.00 65.19 276 ASP A CA 1
ATOM 2348 C C . ASP A 1 276 ? -14.996 9.851 13.274 1.00 65.19 276 ASP A C 1
ATOM 2350 O O . ASP A 1 276 ? -14.961 8.673 12.922 1.00 65.19 276 ASP A O 1
ATOM 2354 N N . MET A 1 277 ? -14.279 10.795 12.646 1.00 66.44 277 MET A N 1
ATOM 2355 C CA . MET A 1 277 ? -13.387 10.571 11.492 1.00 66.44 277 MET A CA 1
ATOM 2356 C C . MET A 1 277 ? -12.455 9.354 11.647 1.00 66.44 277 MET A C 1
ATOM 2358 O O . MET A 1 277 ? -12.096 8.729 10.650 1.00 66.44 277 MET A O 1
ATOM 2362 N N . MET A 1 278 ? -12.033 9.011 12.874 1.00 71.25 278 MET A N 1
ATOM 2363 C CA . MET A 1 278 ? -11.175 7.842 13.096 1.00 71.25 278 MET A CA 1
ATOM 2364 C C . MET A 1 278 ? -11.933 6.515 13.013 1.00 71.25 278 MET A C 1
ATOM 2366 O O . MET A 1 278 ? -11.346 5.533 12.564 1.00 71.25 278 MET A O 1
ATOM 2370 N N . GLU A 1 279 ? -13.204 6.466 13.425 1.00 73.62 279 GLU A N 1
ATOM 2371 C CA . GLU A 1 279 ? -14.043 5.266 13.284 1.00 73.62 279 GLU A CA 1
ATOM 2372 C C . GLU A 1 279 ? -14.328 4.990 11.796 1.00 73.62 279 GLU A C 1
ATOM 2374 O O . GLU A 1 279 ? -14.205 3.847 11.359 1.00 73.62 279 GLU A O 1
ATOM 2379 N N . MET A 1 280 ? -14.592 6.031 10.997 1.00 71.31 280 MET A N 1
ATOM 2380 C CA . MET A 1 280 ? -14.798 5.896 9.546 1.00 71.31 280 MET A CA 1
ATOM 2381 C C . MET A 1 280 ? -13.545 5.415 8.803 1.00 71.31 280 MET A C 1
ATOM 2383 O O . MET A 1 280 ? -13.623 4.524 7.959 1.00 71.31 280 MET A O 1
ATOM 2387 N N . GLU A 1 281 ? -12.382 6.000 9.104 1.00 69.31 281 GLU A N 1
ATOM 2388 C CA . GLU A 1 281 ? -11.125 5.614 8.454 1.00 69.31 281 GLU A CA 1
ATOM 2389 C C . GLU A 1 281 ? -10.744 4.166 8.782 1.00 69.31 281 GLU A C 1
ATOM 2391 O O . GLU A 1 281 ? -10.304 3.420 7.910 1.00 69.31 281 GLU A O 1
ATOM 2396 N N . GLU A 1 282 ? -10.941 3.748 10.032 1.00 77.12 282 GLU A N 1
ATOM 2397 C CA . GLU A 1 282 ? -10.723 2.364 10.445 1.00 77.12 282 GLU A CA 1
ATOM 2398 C C . GLU A 1 282 ? -11.674 1.398 9.728 1.00 77.12 282 GLU A C 1
ATOM 2400 O O . GLU A 1 282 ? -11.249 0.329 9.292 1.00 77.12 282 GLU A O 1
ATOM 2405 N N . GLU A 1 283 ? -12.947 1.761 9.571 1.00 75.44 283 GLU A N 1
ATOM 2406 C CA . GLU A 1 283 ? -13.909 0.904 8.880 1.00 75.44 283 GLU A CA 1
ATOM 2407 C C . GLU A 1 283 ? -13.566 0.756 7.393 1.00 75.44 283 GLU A C 1
ATOM 2409 O O . GLU A 1 283 ? -13.585 -0.354 6.860 1.00 75.44 283 GLU A O 1
ATOM 2414 N N . ARG A 1 284 ? -13.116 1.840 6.747 1.00 73.19 284 ARG A N 1
ATOM 2415 C CA . ARG A 1 284 ? -12.575 1.790 5.380 1.00 73.19 284 ARG A CA 1
ATOM 2416 C C . ARG A 1 284 ? -11.377 0.843 5.280 1.00 73.19 284 ARG A C 1
ATOM 2418 O O . ARG A 1 284 ? -11.284 0.071 4.324 1.00 73.19 284 ARG A O 1
ATOM 2425 N N . ARG A 1 285 ? -10.461 0.879 6.255 1.00 73.31 285 ARG A N 1
ATOM 2426 C CA . ARG A 1 285 ? -9.312 -0.040 6.282 1.00 73.31 285 ARG A CA 1
ATOM 2427 C C . ARG A 1 285 ? -9.746 -1.491 6.411 1.00 73.31 285 ARG A C 1
ATOM 2429 O O . ARG A 1 285 ? -9.208 -2.319 5.689 1.00 73.31 285 ARG A O 1
ATOM 2436 N N . ARG A 1 286 ? -10.746 -1.798 7.241 1.00 82.12 286 ARG A N 1
ATOM 2437 C CA . ARG A 1 286 ? -11.275 -3.169 7.354 1.00 82.12 286 ARG A CA 1
ATOM 2438 C C . ARG A 1 286 ? -11.888 -3.668 6.061 1.00 82.12 286 ARG A C 1
ATOM 2440 O O . ARG A 1 286 ? -11.628 -4.802 5.687 1.00 82.12 286 ARG A O 1
ATOM 2447 N N . MET A 1 287 ? -12.648 -2.823 5.362 1.00 76.88 287 MET A N 1
ATOM 2448 C CA . MET A 1 287 ? -13.182 -3.193 4.051 1.00 76.88 287 MET A CA 1
ATOM 2449 C C . MET A 1 287 ? -12.052 -3.527 3.070 1.00 76.88 287 MET A C 1
ATOM 2451 O O . MET A 1 287 ? -12.125 -4.519 2.351 1.00 76.88 287 MET A O 1
ATOM 2455 N N . ARG A 1 288 ? -10.968 -2.739 3.080 1.00 80.19 288 ARG A N 1
ATOM 2456 C CA . ARG A 1 288 ? -9.775 -3.023 2.271 1.00 80.19 288 ARG A CA 1
ATOM 2457 C C . ARG A 1 288 ? -9.080 -4.323 2.690 1.00 80.19 288 ARG A C 1
ATOM 2459 O O . ARG A 1 288 ? -8.677 -5.087 1.820 1.00 80.19 288 ARG A O 1
ATOM 2466 N N . GLU A 1 289 ? -8.904 -4.557 3.988 1.00 79.31 289 GLU A N 1
ATOM 2467 C CA . GLU A 1 289 ? -8.281 -5.777 4.520 1.00 79.31 289 GLU A CA 1
ATOM 2468 C C . GLU A 1 289 ? -9.081 -7.031 4.161 1.00 79.31 289 GLU A C 1
ATOM 2470 O O . GLU A 1 289 ? -8.481 -8.046 3.805 1.00 79.31 289 GLU A O 1
ATOM 2475 N N . GLU A 1 290 ? -10.413 -6.956 4.203 1.00 83.88 290 GLU A N 1
ATOM 2476 C CA . GLU A 1 290 ? -11.290 -8.063 3.814 1.00 83.88 290 GLU A CA 1
ATOM 2477 C C . GLU A 1 290 ? -11.130 -8.383 2.324 1.00 83.88 290 GLU A C 1
ATOM 2479 O O . GLU A 1 290 ? -10.839 -9.525 1.973 1.00 83.88 290 GLU A O 1
ATOM 2484 N N . ILE A 1 291 ? -11.193 -7.362 1.456 1.00 82.81 291 ILE A N 1
ATOM 2485 C CA . ILE A 1 291 ? -10.976 -7.526 0.009 1.00 82.81 291 ILE A CA 1
ATOM 2486 C C . ILE A 1 291 ? -9.614 -8.173 -0.260 1.00 82.81 291 ILE A C 1
ATOM 2488 O O . ILE A 1 291 ? -9.523 -9.120 -1.037 1.00 82.81 291 ILE A O 1
ATOM 2492 N N . MET A 1 292 ? -8.551 -7.693 0.392 1.00 78.44 292 MET A N 1
ATOM 2493 C CA . MET A 1 292 ? -7.224 -8.292 0.237 1.00 78.44 292 MET A CA 1
ATOM 2494 C C . MET A 1 292 ? -7.228 -9.750 0.710 1.00 78.44 292 MET A C 1
ATOM 2496 O O . MET A 1 292 ? -6.788 -10.626 -0.015 1.00 78.44 292 MET A O 1
ATOM 2500 N N . THR A 1 293 ? -7.806 -10.051 1.870 1.00 84.62 293 THR A N 1
ATOM 2501 C CA . THR A 1 293 ? -7.835 -11.420 2.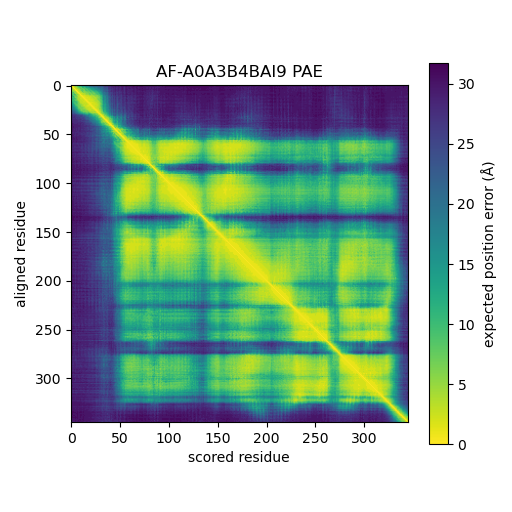414 1.00 84.62 293 THR A CA 1
ATOM 2502 C C . THR A 1 293 ? -8.611 -12.408 1.529 1.00 84.62 293 THR A C 1
ATOM 2504 O O . THR A 1 293 ? -8.253 -13.585 1.456 1.00 84.62 293 THR A O 1
ATOM 2507 N N . GLU A 1 294 ? -9.679 -11.964 0.864 1.00 84.81 294 GLU A N 1
ATOM 2508 C CA . GLU A 1 294 ? -10.538 -12.829 0.045 1.00 84.81 294 GLU A CA 1
ATOM 2509 C C . GLU A 1 294 ? -10.081 -12.991 -1.414 1.00 84.81 294 GLU A C 1
ATOM 2511 O O . GLU A 1 294 ? -10.420 -13.995 -2.076 1.00 84.81 294 GLU A O 1
ATOM 2516 N N . VAL A 1 295 ? -9.377 -11.986 -1.938 1.00 83.44 295 VAL A N 1
ATOM 2517 C CA . VAL A 1 295 ? -9.019 -11.880 -3.357 1.00 83.44 295 VAL A CA 1
ATOM 2518 C C . VAL A 1 295 ? -7.531 -12.156 -3.590 1.00 83.44 295 VAL A C 1
ATOM 2520 O O . VAL A 1 295 ? -7.227 -12.963 -4.469 1.00 83.44 295 VAL A O 1
ATOM 2523 N N . ASP A 1 296 ? -6.629 -11.553 -2.806 1.00 81.94 296 ASP A N 1
ATOM 2524 C CA . ASP A 1 296 ? -5.171 -11.737 -2.920 1.00 81.94 296 ASP A CA 1
ATOM 2525 C C . ASP A 1 296 ? -4.795 -13.159 -2.477 1.00 81.94 296 ASP A C 1
ATOM 2527 O O . ASP A 1 296 ? -4.836 -13.519 -1.297 1.00 81.94 296 ASP A O 1
ATOM 2531 N N . THR A 1 297 ? -4.497 -14.011 -3.454 1.00 84.56 297 THR A N 1
ATOM 2532 C CA . THR A 1 297 ? -4.275 -15.443 -3.229 1.00 84.56 297 THR A CA 1
ATOM 2533 C C . THR A 1 297 ? -2.788 -15.762 -3.119 1.00 84.56 297 THR A C 1
ATOM 2535 O O . THR A 1 297 ? -2.421 -16.725 -2.433 1.00 84.56 297 THR A O 1
ATOM 2538 N N . ASP A 1 298 ? -1.925 -14.992 -3.785 1.00 78.62 298 ASP A N 1
ATOM 2539 C CA . ASP A 1 298 ? -0.475 -15.183 -3.722 1.00 78.62 298 ASP A CA 1
ATOM 2540 C C . ASP A 1 298 ? 0.207 -14.389 -2.590 1.00 78.62 298 ASP A C 1
ATOM 2542 O O . ASP A 1 298 ? 1.358 -14.684 -2.235 1.00 78.62 298 ASP A O 1
ATOM 2546 N N . GLY A 1 299 ? -0.535 -13.491 -1.936 1.00 75.31 299 GLY A N 1
ATOM 2547 C CA . GLY A 1 299 ? -0.094 -12.719 -0.782 1.00 75.31 299 GLY A CA 1
ATOM 2548 C C . GLY A 1 299 ? 0.900 -11.620 -1.151 1.00 75.31 299 GLY A C 1
ATOM 2549 O O . GLY A 1 299 ? 1.687 -11.211 -0.284 1.00 75.31 299 GLY A O 1
ATOM 2550 N N . ASP A 1 300 ? 0.925 -11.185 -2.416 1.00 66.25 300 ASP A N 1
ATOM 2551 C CA . ASP A 1 300 ? 1.759 -10.080 -2.897 1.00 66.25 300 ASP A CA 1
ATOM 2552 C C . ASP A 1 300 ? 1.185 -8.687 -2.567 1.00 66.25 300 ASP A C 1
ATOM 2554 O O . ASP A 1 300 ? 1.870 -7.667 -2.731 1.00 66.25 300 ASP A O 1
ATOM 2558 N N . GLN A 1 301 ? 0.017 -8.683 -1.910 1.00 67.75 301 GLN A N 1
ATOM 2559 C CA . GLN A 1 301 ? -0.636 -7.568 -1.215 1.00 67.75 301 GLN A CA 1
ATOM 2560 C C . GLN A 1 301 ? -1.182 -6.499 -2.176 1.00 67.75 301 GLN A C 1
ATOM 2562 O O . GLN A 1 301 ? -1.380 -5.330 -1.812 1.00 67.75 301 GLN A O 1
ATOM 2567 N N . ILE A 1 302 ? -1.410 -6.942 -3.412 1.00 69.88 302 ILE A N 1
ATOM 2568 C CA . ILE A 1 302 ? -2.040 -6.279 -4.551 1.00 69.88 302 ILE A CA 1
ATOM 2569 C C . ILE A 1 302 ? -3.129 -7.266 -5.080 1.00 69.88 302 ILE A C 1
ATOM 2571 O O . ILE A 1 302 ? -3.469 -8.216 -4.384 1.00 69.88 302 ILE A O 1
ATOM 2575 N N . ILE A 1 303 ? -3.810 -7.002 -6.206 1.00 73.12 303 ILE A N 1
ATOM 2576 C CA . ILE A 1 303 ? -4.892 -7.855 -6.751 1.00 73.12 303 ILE A CA 1
ATOM 2577 C C . ILE A 1 303 ? -4.835 -7.877 -8.290 1.00 73.12 303 ILE A C 1
ATOM 2579 O O . ILE A 1 303 ? -5.005 -6.835 -8.927 1.00 73.12 303 ILE A O 1
ATOM 2583 N N . SER A 1 304 ? -4.686 -9.059 -8.900 1.00 73.62 304 SER A N 1
ATOM 2584 C CA . SER A 1 304 ? -4.470 -9.242 -10.355 1.00 73.62 304 SER A CA 1
ATOM 2585 C C . SER A 1 304 ? -5.749 -9.459 -11.249 1.00 73.62 304 SER A C 1
ATOM 2587 O O . SER A 1 304 ? -6.789 -9.847 -10.723 1.00 73.62 304 SER A O 1
ATOM 2589 N N . GLU A 1 305 ? -5.707 -9.309 -12.619 1.00 76.06 305 GLU A N 1
ATOM 2590 C CA . GLU A 1 305 ? -6.819 -9.617 -13.609 1.00 76.06 305 GLU A CA 1
ATOM 2591 C C . GLU A 1 305 ? -7.128 -11.113 -13.584 1.00 76.06 305 GLU A C 1
ATOM 2593 O O . GLU A 1 305 ? -8.065 -11.572 -14.234 1.00 76.06 305 GLU A O 1
ATOM 2598 N N . GLN A 1 306 ? -6.286 -11.890 -12.912 1.00 81.38 306 GLN A N 1
ATOM 2599 C CA . GLN A 1 306 ? -6.503 -13.297 -12.711 1.00 81.38 306 GLN A CA 1
ATOM 2600 C C . GLN A 1 306 ? -7.192 -13.537 -11.371 1.00 81.38 306 GLN A C 1
ATOM 2602 O O . GLN A 1 306 ? -8.286 -14.090 -11.382 1.00 81.38 306 GLN A O 1
ATOM 2607 N N . GLU A 1 307 ? -6.632 -13.072 -10.255 1.00 84.31 307 GLU A N 1
ATOM 2608 C CA . GLU A 1 307 ? -7.220 -13.254 -8.918 1.00 84.31 307 GLU A CA 1
ATOM 2609 C C . GLU A 1 307 ? -8.606 -12.635 -8.807 1.00 84.31 307 GLU A C 1
ATOM 2611 O O . GLU A 1 307 ? -9.544 -13.293 -8.361 1.00 84.31 307 GLU A O 1
ATOM 2616 N N . PHE A 1 308 ? -8.777 -11.411 -9.308 1.00 85.75 308 PHE A N 1
ATOM 2617 C CA . PHE A 1 308 ? -10.081 -10.763 -9.347 1.00 85.75 308 PHE A CA 1
ATOM 2618 C C . PHE A 1 308 ? -11.080 -11.562 -10.200 1.00 85.75 308 PHE A C 1
ATOM 2620 O O . PHE A 1 308 ? -12.214 -11.826 -9.797 1.00 85.75 308 PHE A O 1
ATOM 2627 N N . MET A 1 309 ? -10.657 -12.030 -11.378 1.00 87.81 309 MET A N 1
ATOM 2628 C CA . MET A 1 309 ? -11.519 -12.829 -12.257 1.00 87.81 309 MET A CA 1
ATOM 2629 C C . MET A 1 309 ? -11.763 -14.251 -11.735 1.00 87.81 309 MET A C 1
ATOM 2631 O O . MET A 1 309 ? -12.700 -14.918 -12.172 1.00 87.81 309 MET A O 1
ATOM 2635 N N . GLU A 1 310 ? -10.920 -14.759 -10.844 1.00 89.50 310 GLU A N 1
ATOM 2636 C CA . GLU A 1 310 ? -11.132 -16.013 -10.127 1.00 89.50 310 GLU A CA 1
ATOM 2637 C C . GLU A 1 310 ? -12.082 -15.809 -8.947 1.00 89.50 310 GLU A C 1
ATOM 2639 O O . GLU A 1 310 ? -12.999 -16.611 -8.776 1.00 89.50 310 GLU A O 1
ATOM 2644 N N . HIS A 1 311 ? -11.943 -14.707 -8.207 1.00 87.88 311 HIS A N 1
ATOM 2645 C CA . HIS A 1 311 ? -12.855 -14.311 -7.139 1.00 87.88 311 HIS A CA 1
ATOM 2646 C C . HIS A 1 311 ? -14.282 -14.100 -7.662 1.00 87.88 311 HIS A C 1
ATOM 2648 O O . HIS A 1 311 ? -15.213 -14.661 -7.096 1.00 87.88 311 HIS A O 1
ATOM 2654 N N . THR A 1 312 ? -14.462 -13.438 -8.811 1.00 88.19 312 THR A N 1
ATOM 2655 C CA . THR A 1 312 ? -15.796 -13.233 -9.425 1.00 88.19 312 THR A CA 1
ATOM 2656 C C . THR A 1 312 ? -16.504 -14.528 -9.851 1.00 88.19 312 THR A C 1
ATOM 2658 O O . THR A 1 312 ? -17.687 -14.505 -10.169 1.00 88.19 312 THR A O 1
ATOM 2661 N N . LYS A 1 313 ? -15.801 -15.670 -9.886 1.00 89.62 313 LYS A N 1
ATOM 2662 C CA . LYS A 1 313 ? -16.391 -16.997 -10.155 1.00 89.62 313 LYS A CA 1
ATOM 2663 C C . LYS A 1 313 ? -16.767 -17.750 -8.878 1.00 89.62 313 LYS A C 1
ATOM 2665 O O . LYS A 1 313 ? -17.403 -18.804 -8.970 1.00 89.62 313 LYS A O 1
ATOM 2670 N N . LYS A 1 314 ? -16.312 -17.286 -7.710 1.00 89.50 314 LYS A N 1
ATOM 2671 C CA . LYS A 1 314 ? -16.622 -17.897 -6.414 1.00 89.50 314 LYS A CA 1
ATOM 2672 C C . LYS A 1 314 ? -18.098 -17.657 -6.081 1.00 89.50 314 LYS A C 1
ATOM 2674 O O . LYS A 1 314 ? -18.700 -16.690 -6.537 1.00 89.50 314 LYS A O 1
ATOM 2679 N N . GLN A 1 315 ? -18.703 -18.546 -5.294 1.00 86.75 315 GLN A N 1
ATOM 2680 C CA . GLN A 1 315 ? -20.111 -18.371 -4.911 1.00 86.75 315 GLN A CA 1
ATOM 2681 C C . GLN A 1 315 ? -20.279 -17.184 -3.966 1.00 86.75 315 GLN A C 1
ATOM 2683 O O . GLN A 1 315 ? -21.302 -16.514 -4.012 1.00 86.75 315 GLN A O 1
ATOM 2688 N N . GLU A 1 316 ? -19.265 -16.935 -3.142 1.00 84.44 316 GLU A N 1
ATOM 2689 C CA . GLU A 1 316 ? -19.174 -15.843 -2.180 1.00 84.44 316 GLU A CA 1
ATOM 2690 C C . GLU A 1 316 ? -19.342 -14.470 -2.844 1.00 84.44 316 GLU A C 1
ATOM 2692 O O . GLU A 1 316 ? -20.079 -13.648 -2.317 1.00 84.44 316 GLU A O 1
ATOM 2697 N N . PHE A 1 317 ? -18.787 -14.267 -4.044 1.00 86.75 317 PHE A N 1
ATOM 2698 C CA . PHE A 1 317 ? -18.928 -13.017 -4.803 1.00 86.75 317 PHE A CA 1
ATOM 2699 C C . PHE A 1 317 ? -20.389 -12.671 -5.138 1.00 86.75 317 PHE A C 1
ATOM 2701 O O . PHE A 1 317 ? -20.766 -11.502 -5.167 1.00 86.75 317 PHE A O 1
ATOM 2708 N N . HIS A 1 318 ? -21.215 -13.695 -5.367 1.00 86.00 318 HIS A N 1
ATOM 2709 C CA . HIS A 1 318 ? -22.632 -13.562 -5.716 1.00 86.00 318 HIS A CA 1
ATOM 2710 C C . HIS A 1 318 ? -23.562 -13.603 -4.498 1.00 86.00 318 HIS A C 1
ATOM 2712 O O . HIS A 1 318 ? -24.784 -13.640 -4.657 1.00 86.00 318 HIS A O 1
ATOM 2718 N N . LYS A 1 319 ? -23.019 -13.690 -3.279 1.00 82.88 319 LYS A N 1
ATOM 2719 C CA . LYS A 1 319 ? -23.842 -13.634 -2.076 1.00 82.88 319 LYS A CA 1
ATOM 2720 C C . LYS A 1 319 ? -24.091 -12.183 -1.702 1.00 82.88 319 LYS A C 1
ATOM 2722 O O . LYS A 1 319 ? -23.159 -11.421 -1.480 1.00 82.88 319 LYS A O 1
ATOM 2727 N N . ASN A 1 320 ? -25.360 -11.854 -1.506 1.00 71.75 320 ASN A N 1
ATOM 2728 C CA . ASN A 1 320 ? -25.791 -10.577 -0.946 1.00 71.75 320 ASN A CA 1
ATOM 2729 C C . ASN A 1 320 ? -25.684 -10.653 0.589 1.00 71.75 320 ASN A C 1
ATOM 2731 O O . ASN A 1 320 ? -26.693 -10.574 1.297 1.00 71.75 320 ASN A O 1
ATOM 2735 N N . GLU A 1 321 ? -24.481 -10.947 1.089 1.00 77.25 321 GLU A N 1
ATOM 2736 C CA . GLU A 1 321 ? -24.161 -10.807 2.508 1.00 77.25 321 GLU A CA 1
ATOM 2737 C C . GLU A 1 321 ? -23.901 -9.323 2.802 1.00 77.25 321 GLU A C 1
ATOM 2739 O O . GLU A 1 321 ? -23.308 -8.598 2.001 1.00 77.25 321 GLU A O 1
ATOM 2744 N N . ASP A 1 322 ? -24.415 -8.855 3.936 1.00 78.31 322 ASP A N 1
ATOM 2745 C CA . ASP A 1 322 ? -24.349 -7.445 4.314 1.00 78.31 322 ASP A CA 1
ATOM 2746 C C . ASP A 1 322 ? -23.064 -7.219 5.099 1.00 78.31 322 ASP A C 1
ATOM 2748 O O . ASP A 1 322 ? -22.708 -8.032 5.957 1.00 78.31 322 ASP A O 1
ATOM 2752 N N . TRP A 1 323 ? -22.387 -6.098 4.854 1.00 81.94 323 TRP A N 1
ATOM 2753 C CA . TRP A 1 323 ? -21.214 -5.748 5.641 1.00 81.94 323 TRP A CA 1
ATOM 2754 C C . TRP A 1 323 ? -21.621 -5.422 7.080 1.00 81.94 323 TRP A C 1
ATOM 2756 O O . TRP A 1 323 ? -22.315 -4.435 7.358 1.00 81.94 323 TRP A O 1
ATOM 2766 N N . GLU A 1 324 ? -21.173 -6.255 8.018 1.00 74.81 324 GLU A N 1
ATOM 2767 C CA . GLU A 1 324 ? -21.390 -6.025 9.440 1.00 74.81 324 GLU A CA 1
ATOM 2768 C C . GLU A 1 324 ? -20.378 -5.008 9.978 1.00 74.81 324 GLU A C 1
ATOM 2770 O O . GLU A 1 324 ? -19.254 -5.359 10.351 1.00 74.81 324 GLU A O 1
ATOM 2775 N N . VAL A 1 325 ? -20.805 -3.748 10.113 1.00 66.88 325 VAL A N 1
ATOM 2776 C CA . VAL A 1 325 ? -20.002 -2.720 10.787 1.00 66.88 325 VAL A CA 1
ATOM 2777 C C . VAL A 1 325 ? -19.755 -3.150 12.232 1.00 66.88 325 VAL A C 1
ATOM 2779 O O . VAL A 1 325 ? -20.658 -3.140 13.084 1.00 66.88 325 VAL A O 1
ATOM 2782 N N . ARG A 1 326 ? -18.519 -3.555 12.551 1.00 62.31 326 ARG A N 1
ATOM 2783 C CA . ARG A 1 326 ? -18.215 -4.028 13.908 1.00 62.31 326 ARG A CA 1
ATOM 2784 C C . ARG A 1 326 ? -18.263 -2.856 14.872 1.00 62.31 326 ARG A C 1
ATOM 2786 O O . ARG A 1 326 ? -17.361 -2.018 14.922 1.00 62.31 326 ARG A O 1
ATOM 2793 N N . THR A 1 327 ? -19.264 -2.861 15.749 1.00 53.53 327 THR A N 1
ATOM 2794 C CA . THR A 1 327 ? -19.317 -1.891 16.841 1.00 53.53 327 THR A CA 1
ATOM 2795 C C . THR A 1 327 ? -18.281 -2.229 17.911 1.00 53.53 327 THR A C 1
ATOM 2797 O O . THR A 1 327 ? -18.576 -3.009 18.816 1.00 53.53 327 THR A O 1
ATOM 2800 N N . LYS A 1 328 ? -17.128 -1.555 17.836 1.00 53.50 328 LYS A N 1
ATOM 2801 C CA . LYS A 1 328 ? -16.045 -1.491 18.835 1.00 53.50 328 LYS A CA 1
ATOM 2802 C C . LYS A 1 328 ? -15.335 -2.827 19.112 1.00 53.50 328 LYS A C 1
ATOM 2804 O O . LYS A 1 328 ? -15.976 -3.871 19.196 1.00 53.50 328 LYS A O 1
ATOM 2809 N N . PRO A 1 329 ? -14.006 -2.829 19.318 1.00 46.97 329 PRO A N 1
ATOM 2810 C CA . PRO A 1 329 ? -13.333 -4.020 19.817 1.00 46.97 329 PRO A CA 1
ATOM 2811 C C . PRO A 1 329 ? -13.931 -4.407 21.177 1.00 46.97 329 PRO A C 1
ATOM 2813 O O . PRO A 1 329 ? -14.055 -3.567 22.073 1.00 46.97 329 PRO A O 1
ATOM 2816 N N . GLU A 1 330 ? -14.312 -5.676 21.348 1.00 41.38 330 GLU A N 1
ATOM 2817 C CA . GLU A 1 330 ? -14.734 -6.189 22.650 1.00 41.38 330 GLU A CA 1
ATOM 2818 C C . GLU A 1 330 ? -13.560 -6.073 23.627 1.00 41.38 330 GLU A C 1
ATOM 2820 O O . GLU A 1 330 ? -12.626 -6.879 23.628 1.00 41.38 330 GLU A O 1
ATOM 2825 N N . VAL A 1 331 ? -13.586 -5.040 24.471 1.00 43.88 331 VAL A N 1
ATOM 2826 C CA . VAL A 1 331 ? -12.649 -4.915 25.586 1.00 43.88 331 VAL A CA 1
ATOM 2827 C C . VAL A 1 331 ? -12.965 -6.047 26.558 1.00 43.88 331 VAL A C 1
ATOM 2829 O O . VAL A 1 331 ? -13.879 -5.954 27.380 1.00 43.88 331 VAL A O 1
ATOM 2832 N N . ASN A 1 332 ? -12.216 -7.139 26.423 1.00 38.12 332 ASN A N 1
ATOM 2833 C CA . ASN A 1 332 ? -12.357 -8.341 27.227 1.00 38.12 332 ASN A CA 1
ATOM 2834 C C . ASN A 1 332 ? -12.224 -7.966 28.716 1.00 38.12 332 ASN A C 1
ATOM 2836 O O . ASN A 1 332 ? -11.177 -7.507 29.177 1.00 38.12 332 ASN A O 1
ATOM 2840 N N . GLN A 1 333 ? -13.313 -8.117 29.474 1.00 43.25 333 GLN A N 1
ATOM 2841 C CA . GLN A 1 333 ? -13.498 -7.547 30.820 1.00 43.25 333 GLN A CA 1
ATOM 2842 C C . GLN A 1 333 ? -12.625 -8.200 31.912 1.00 43.25 333 GLN A C 1
ATOM 2844 O O . GLN A 1 333 ? -12.725 -7.846 33.085 1.00 43.25 333 GLN A O 1
ATOM 2849 N N . ASN A 1 334 ? -11.754 -9.143 31.546 1.00 36.41 334 ASN A N 1
ATOM 2850 C CA . ASN A 1 334 ? -11.041 -10.004 32.487 1.00 36.41 334 ASN A CA 1
ATOM 2851 C C . ASN A 1 334 ? -9.619 -9.539 32.849 1.00 36.41 334 ASN A C 1
ATOM 2853 O O . ASN A 1 334 ? -9.013 -10.121 33.746 1.00 36.41 334 ASN A O 1
ATOM 2857 N N . LEU A 1 335 ? -9.085 -8.480 32.230 1.00 38.69 335 LEU A N 1
ATOM 2858 C CA . LEU A 1 335 ? -7.707 -8.027 32.494 1.00 38.69 335 LEU A CA 1
ATOM 2859 C C . LEU A 1 335 ? -7.546 -7.107 33.718 1.00 38.69 335 LEU A C 1
ATOM 2861 O O . LEU A 1 335 ? -6.423 -6.850 34.138 1.00 38.69 335 LEU A O 1
ATOM 2865 N N . THR A 1 336 ? -8.632 -6.647 34.347 1.00 35.34 336 THR A N 1
ATOM 2866 C CA . THR A 1 336 ? -8.560 -5.808 35.562 1.00 35.34 336 THR A CA 1
ATOM 2867 C C . THR A 1 336 ? -8.767 -6.577 36.870 1.00 35.34 336 THR A C 1
ATOM 2869 O O . THR A 1 336 ? -8.676 -5.980 37.941 1.00 35.34 336 THR A O 1
ATOM 2872 N N . ARG A 1 337 ? -9.006 -7.898 36.830 1.00 36.00 337 ARG A N 1
ATOM 2873 C CA . ARG A 1 337 ? -9.259 -8.708 38.041 1.00 36.00 337 ARG A CA 1
ATOM 2874 C C . ARG A 1 337 ? -8.022 -9.355 38.670 1.00 36.00 337 ARG A C 1
ATOM 2876 O O . ARG A 1 337 ? -8.139 -9.902 39.760 1.00 36.00 337 ARG A O 1
ATOM 2883 N N . THR A 1 338 ? -6.846 -9.290 38.046 1.00 35.12 338 THR A N 1
ATOM 2884 C CA . THR A 1 338 ? -5.659 -10.031 38.520 1.00 35.12 338 THR A CA 1
ATOM 2885 C C . THR A 1 338 ? -4.710 -9.245 39.427 1.00 35.12 338 THR A C 1
ATOM 2887 O O . THR A 1 338 ? -3.798 -9.853 39.972 1.00 35.12 338 THR A O 1
ATOM 2890 N N . ASN A 1 339 ? -4.940 -7.949 39.683 1.00 36.66 339 ASN A N 1
ATOM 2891 C CA . ASN A 1 339 ? -4.041 -7.135 40.525 1.00 36.66 339 ASN A CA 1
ATOM 2892 C C . ASN A 1 339 ? -4.656 -6.595 41.832 1.00 36.66 339 ASN A C 1
ATOM 2894 O O . ASN A 1 339 ? -4.014 -5.806 42.517 1.00 36.66 339 ASN A O 1
ATOM 2898 N N . SER A 1 340 ? -5.852 -7.041 42.234 1.00 34.50 340 SER A N 1
ATOM 2899 C CA . SER A 1 340 ? -6.463 -6.654 43.522 1.00 34.50 340 SER A CA 1
ATOM 2900 C C . SER A 1 340 ? -6.434 -7.757 44.593 1.00 34.50 340 SER A C 1
ATOM 2902 O O . SER A 1 340 ? -7.229 -7.709 45.526 1.00 34.50 340 SER A O 1
ATOM 2904 N N . GLY A 1 341 ? -5.568 -8.769 44.457 1.00 34.09 341 GLY A N 1
ATOM 2905 C CA . GLY A 1 341 ? -5.557 -9.962 45.320 1.00 34.09 341 GLY A CA 1
ATOM 2906 C C . GLY A 1 341 ? -4.231 -10.290 46.012 1.00 34.09 341 GLY A C 1
ATOM 2907 O O . GLY A 1 341 ? -4.059 -11.421 46.445 1.00 34.09 341 GLY A O 1
ATOM 2908 N N . LEU A 1 342 ? -3.287 -9.349 46.107 1.00 40.34 342 LEU A N 1
ATOM 2909 C CA . LEU A 1 342 ? -2.048 -9.532 46.874 1.00 40.34 342 LEU A CA 1
ATOM 2910 C C . LEU A 1 342 ? -1.789 -8.300 47.740 1.00 40.34 342 LEU A C 1
ATOM 2912 O O . LEU A 1 342 ? -0.990 -7.444 47.384 1.00 40.34 342 LEU A O 1
ATOM 2916 N N . ASN A 1 343 ? -2.545 -8.193 48.832 1.00 41.12 343 ASN A N 1
ATOM 2917 C CA . ASN A 1 343 ? -2.151 -7.539 50.082 1.00 41.12 343 ASN A CA 1
ATOM 2918 C C . ASN A 1 343 ? -3.273 -7.761 51.100 1.00 41.12 343 ASN A C 1
ATOM 2920 O O . ASN A 1 343 ? -4.219 -6.981 51.146 1.00 41.12 343 ASN A O 1
ATOM 2924 N N . HIS A 1 344 ? -3.184 -8.869 51.833 1.00 38.06 344 HIS A N 1
ATOM 2925 C CA . HIS A 1 344 ? -3.522 -9.013 53.253 1.00 38.06 344 HIS A CA 1
ATOM 2926 C C . HIS A 1 344 ? -3.362 -10.494 53.618 1.00 38.06 344 HIS A C 1
ATOM 2928 O O . HIS A 1 344 ? -4.236 -11.301 53.320 1.00 38.06 344 HIS A O 1
ATOM 2934 N N . ASP A 1 345 ? -2.174 -10.843 54.115 1.00 36.03 345 ASP A N 1
ATOM 2935 C CA . ASP A 1 345 ? -1.963 -11.434 55.447 1.00 36.03 345 ASP A CA 1
ATOM 2936 C C . ASP A 1 345 ? -0.463 -11.449 55.781 1.00 36.03 345 ASP A C 1
ATOM 2938 O O . ASP A 1 345 ? 0.339 -11.871 54.912 1.00 36.03 345 ASP A O 1
#

Sequence (345 aa):
MSLFYFHTFSLAYIFLNVISCLVTLWVLKVADPWSNLISSIPISSHLIFVVQDVALHYNTYLQQVVQYLEKDPHFREKLYCICILYIYIYSLSQELDFVHHSIRTKLDELKREEITRLRMLLKAKRDLKLKKEGKGQLRDHQALLKHFDHMDFTNPHVFEVEDLDRLIKAATKDLQRVDEQQHAEFKRYEMMKEHERRERLKNMTSQEREREEREHREKREKHKKHPKLNHPGSEDQLKEVWHETDGLDEADFNPKTFFRLHGTTPAYDPENEEDDMMEMEEERRRMREEIMTEVDTDGDQIISEQEFMEHTKKQEFHKNEDWEVRTKPEVNQNLTRTNSGLNHD

Secondary structure (DSSP, 8-state):
--SSHHHHHHHHHHHHHHHHHHHHHHHHHS--HHHHHHTTS---HHHHHHHHHHHHHHHHHHHHHHHHHTTSHHHHHHHHHHTT----HHHHHHHGGGS-HHHHHHHHHHHHHHHHHHHHHHHHHHHHHHHHHS------HHHHHTT-TT--SSSSSS--HHHHHHHHHHHHHHHHHHHHHHHHHHHHHHHHHHHHHHHHHHTS-HHHHHHHHHHHHHHHHHHT-PPPPBPTT-HHHHHHHHHHTT---GGG--HHHHHHHHTS-----TT---S-HHHHHHHHHHHHHHHHHHH-SS-SSS--TTHHHHHTTSTGGG---B-----S----TTTTSSSSSS---

Radius of gyration: 27.12 Å; Cα contacts (8 Å, |Δi|>4): 211; chains: 1; bounding box: 64×76×78 Å